Protein AF-A0A7I9VDW6-F1 (afdb_monomer)

pLDDT: mean 83.7, std 16.14, range [44.75, 98.62]

Sequence (219 aa):
MSDTNTANGTRTVIFDAGSGDGAGYRTTVQGAGESGHITNIVVCGCAAQRAPTVALPDSPPRTSSCPSIVTGTTDVQHPQLGTVRVFLLASGTSGSKGCVVSVTGTGTVLPPIEIGVYDKSLTFYSPASDRTGNTFVKYNPGRYDGVLVLVPTPTGFADPEFSTSDYIGRLAYYYAEAKGPGADGRYVIEQSNNDCMPSCAGGTITKRTLKWNGHDYVE

Structure (mmCIF, N/CA/C/O backbone):
data_AF-A0A7I9VDW6-F1
#
_entry.id   AF-A0A7I9VDW6-F1
#
loop_
_atom_site.group_PDB
_atom_site.id
_atom_site.type_symbol
_atom_site.label_atom_id
_atom_site.label_alt_id
_atom_site.label_comp_id
_atom_site.label_asym_id
_atom_site.label_entity_id
_atom_site.label_seq_id
_atom_site.pdbx_PDB_ins_code
_atom_site.Cartn_x
_atom_site.Cartn_y
_atom_site.Cartn_z
_atom_site.occupancy
_atom_site.B_iso_or_equiv
_atom_site.auth_seq_id
_atom_site.auth_comp_id
_atom_site.auth_asym_id
_atom_site.auth_atom_id
_atom_site.pdbx_PDB_model_num
ATOM 1 N N . MET A 1 1 ? -2.781 18.912 29.159 1.00 54.75 1 MET A N 1
ATOM 2 C CA . MET A 1 1 ? -2.703 18.900 30.634 1.00 54.75 1 MET A CA 1
ATOM 3 C C . MET A 1 1 ? -2.190 20.256 31.070 1.00 54.75 1 MET A C 1
ATOM 5 O O . MET A 1 1 ? -1.183 20.691 30.522 1.00 54.75 1 MET A O 1
ATOM 9 N N . SER A 1 2 ? -2.891 20.940 31.967 1.00 55.88 2 SER A N 1
ATOM 10 C CA . SER A 1 2 ? -2.480 22.249 32.488 1.00 55.88 2 SER A CA 1
ATOM 11 C C . SER A 1 2 ? -2.419 22.208 34.012 1.00 55.88 2 SER A C 1
ATOM 13 O O . SER A 1 2 ? -3.328 21.669 34.645 1.00 55.88 2 SER A O 1
ATOM 15 N N . ASP A 1 3 ? -1.349 22.769 34.577 1.00 51.06 3 ASP A N 1
ATOM 16 C CA . ASP A 1 3 ? -1.143 22.942 36.018 1.00 51.06 3 ASP A CA 1
ATOM 17 C C . ASP A 1 3 ? -1.260 24.434 36.339 1.00 51.06 3 ASP A C 1
ATOM 19 O O . ASP A 1 3 ? -0.576 25.264 35.737 1.00 51.06 3 ASP A O 1
ATOM 23 N N . THR A 1 4 ? -2.160 24.778 37.255 1.00 55.38 4 THR A N 1
ATOM 24 C CA . THR A 1 4 ? -2.333 26.157 37.719 1.00 55.38 4 THR A CA 1
ATOM 25 C C . THR A 1 4 ? -2.335 26.196 39.234 1.00 55.38 4 THR A C 1
ATOM 27 O O . THR A 1 4 ? -3.065 25.460 39.904 1.00 55.38 4 THR A O 1
ATOM 30 N N . ASN A 1 5 ? -1.505 27.090 39.766 1.00 50.62 5 ASN A N 1
ATOM 31 C CA . ASN A 1 5 ? -1.355 27.308 41.192 1.00 50.62 5 ASN A CA 1
ATOM 32 C C . ASN A 1 5 ? -2.257 28.476 41.604 1.00 50.62 5 ASN A C 1
ATOM 34 O O . ASN A 1 5 ? -2.136 29.572 41.057 1.00 50.62 5 ASN A O 1
ATOM 38 N N . THR A 1 6 ? -3.184 28.248 42.530 1.00 54.97 6 THR A N 1
ATOM 39 C CA . THR A 1 6 ? -4.051 29.321 43.039 1.00 54.97 6 THR A CA 1
ATOM 40 C C . THR A 1 6 ? -3.424 29.985 44.264 1.00 54.97 6 THR A C 1
ATOM 42 O O . THR A 1 6 ? -2.656 29.362 44.998 1.00 54.97 6 THR A O 1
ATOM 45 N N . ALA A 1 7 ? -3.765 31.254 44.514 1.00 47.50 7 ALA A N 1
ATOM 46 C CA . ALA A 1 7 ? -3.209 32.054 45.613 1.00 47.50 7 ALA A CA 1
ATOM 47 C C . ALA A 1 7 ? -3.459 31.471 47.023 1.00 47.50 7 ALA A C 1
ATOM 49 O O . ALA A 1 7 ? -2.782 31.859 47.969 1.00 47.50 7 ALA A O 1
ATOM 50 N N . ASN A 1 8 ? -4.376 30.505 47.155 1.00 52.41 8 ASN A N 1
ATOM 51 C CA . ASN A 1 8 ? -4.722 29.847 48.418 1.00 52.41 8 ASN A CA 1
ATOM 52 C C . ASN A 1 8 ? -4.010 28.490 48.606 1.00 52.41 8 ASN A C 1
ATOM 54 O O . ASN A 1 8 ? -4.464 27.661 49.388 1.00 52.41 8 ASN A O 1
ATOM 58 N N . GLY A 1 9 ? -2.945 28.210 47.844 1.00 55.50 9 GLY A N 1
ATOM 59 C CA . GLY A 1 9 ? -2.157 26.975 47.970 1.00 55.50 9 GLY A CA 1
ATOM 60 C C . GLY A 1 9 ? -2.793 25.731 47.336 1.00 55.50 9 GLY A C 1
ATOM 61 O O . GLY A 1 9 ? -2.210 24.651 47.381 1.00 55.50 9 GLY A O 1
ATOM 62 N N . THR A 1 10 ? -3.966 25.856 46.704 1.00 54.34 10 THR A N 1
ATOM 63 C CA . THR A 1 10 ? -4.585 24.757 45.948 1.00 54.34 10 THR A CA 1
ATOM 64 C C . THR A 1 10 ? -3.967 24.663 44.551 1.00 54.34 10 THR A C 1
ATOM 66 O O . THR A 1 10 ? -4.030 25.623 43.774 1.00 54.34 10 THR A O 1
ATOM 69 N N . ARG A 1 11 ? -3.410 23.495 44.205 1.00 57.91 11 ARG A N 1
ATOM 70 C CA . ARG A 1 11 ? -2.987 23.168 42.834 1.00 57.91 11 ARG A CA 1
ATOM 71 C C . ARG A 1 11 ? -4.111 22.466 4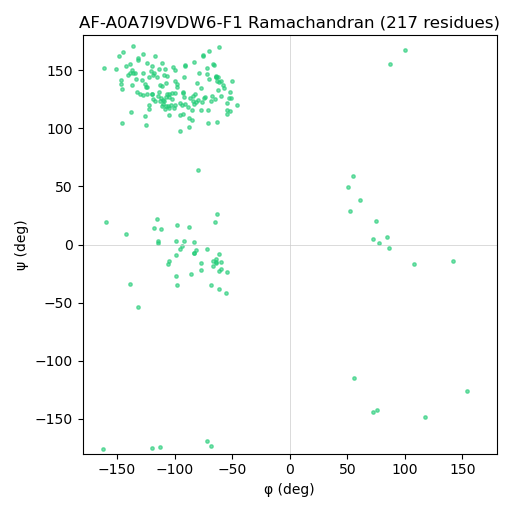2.087 1.00 57.91 11 ARG A C 1
ATOM 73 O O . ARG A 1 11 ? -4.634 21.463 42.565 1.00 57.91 11 ARG A O 1
ATOM 80 N N . THR A 1 12 ? -4.457 22.980 40.911 1.00 59.56 12 THR A N 1
ATOM 81 C CA . THR A 1 12 ? -5.469 22.373 40.040 1.00 59.56 12 THR A CA 1
ATOM 82 C C . THR A 1 12 ? -4.791 21.793 38.810 1.00 59.56 12 THR A C 1
ATOM 84 O O . THR A 1 12 ? -4.160 22.521 38.043 1.00 59.56 12 THR A O 1
ATOM 87 N N . VAL A 1 13 ? -4.953 20.484 38.618 1.00 60.75 13 VAL A N 1
ATOM 88 C CA . VAL A 1 13 ? -4.496 19.766 37.427 1.00 60.75 13 VAL A CA 1
ATOM 89 C C . VAL A 1 13 ? -5.712 19.452 36.568 1.00 60.75 13 VAL A C 1
ATOM 91 O O . VAL A 1 13 ? -6.595 18.712 36.996 1.00 60.75 13 VAL A O 1
ATOM 94 N N . ILE A 1 14 ? -5.745 19.999 35.354 1.00 61.28 14 ILE A N 1
ATOM 95 C CA . ILE A 1 14 ? -6.804 19.727 34.376 1.00 61.28 14 ILE A CA 1
ATOM 96 C C . ILE A 1 14 ? -6.230 18.841 33.272 1.00 61.28 14 ILE A C 1
ATOM 98 O O . ILE A 1 14 ? -5.203 19.155 32.654 1.00 61.28 14 ILE A O 1
ATOM 102 N N . PHE A 1 15 ? -6.905 17.729 33.009 1.00 64.06 15 PHE A N 1
ATOM 103 C CA . PHE A 1 15 ? -6.638 16.852 31.879 1.00 64.06 15 PHE A CA 1
ATOM 104 C C . PHE A 1 15 ? -7.957 16.485 31.200 1.00 64.06 15 PHE A C 1
ATOM 106 O O . PHE A 1 15 ? -8.997 16.407 31.849 1.00 64.06 15 PHE A O 1
ATOM 113 N N . ASP A 1 16 ? -7.900 16.298 29.887 1.00 62.91 16 ASP A N 1
ATOM 114 C CA . ASP A 1 16 ? -9.027 15.823 29.093 1.00 62.91 16 ASP A CA 1
ATOM 115 C C . ASP A 1 16 ? -9.073 14.292 29.188 1.00 62.91 16 ASP A C 1
ATOM 117 O O . ASP A 1 16 ? -8.088 13.621 28.870 1.00 62.91 16 ASP A O 1
ATOM 121 N N . ALA A 1 17 ? -10.184 13.751 29.687 1.00 56.97 17 ALA A N 1
ATOM 12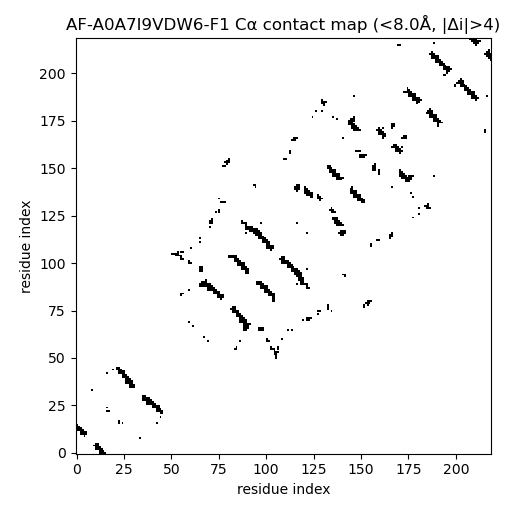2 C CA . ALA A 1 17 ? -10.406 12.311 29.821 1.00 56.97 17 ALA A CA 1
ATOM 123 C C . ALA A 1 17 ? -11.114 11.695 28.594 1.00 56.97 17 ALA A C 1
ATOM 125 O O . ALA A 1 17 ? -11.393 10.495 28.594 1.00 56.97 17 ALA A O 1
ATOM 126 N N . GLY A 1 18 ? -11.376 12.491 27.549 1.00 56.38 18 GLY A N 1
ATOM 127 C CA . GLY A 1 18 ? -12.140 12.108 26.365 1.00 56.38 18 GLY A CA 1
ATOM 128 C C . GLY A 1 18 ? -13.651 12.307 26.538 1.00 56.38 18 GLY A C 1
ATOM 129 O O . GLY A 1 18 ? -14.181 12.289 27.645 1.00 56.38 18 GLY A O 1
ATOM 130 N N . SER A 1 19 ? -14.363 12.486 25.422 1.00 54.44 19 SER A N 1
ATOM 131 C CA . SER A 1 19 ? -15.800 12.808 25.362 1.00 54.4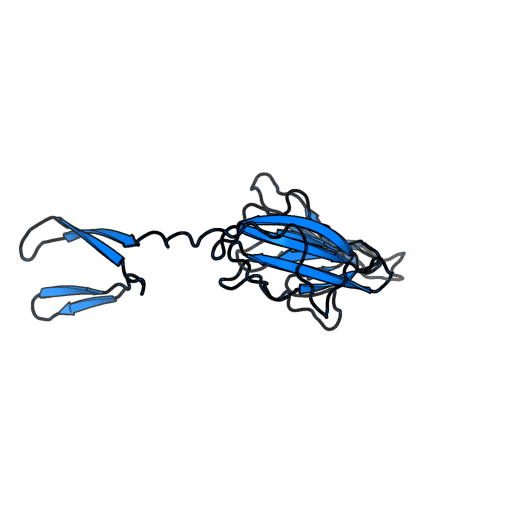4 19 SER A CA 1
ATOM 132 C C . SER A 1 19 ? -16.743 11.593 25.366 1.00 54.44 19 SER A C 1
ATOM 134 O O . SER A 1 19 ? -17.909 11.721 25.003 1.00 54.44 19 SER A O 1
ATOM 136 N N . GLY A 1 20 ? -16.256 10.403 25.727 1.00 54.25 20 GLY A N 1
ATOM 137 C CA . GLY A 1 20 ? -17.088 9.198 25.791 1.00 54.25 20 GLY A CA 1
ATOM 138 C C . GLY A 1 20 ? -17.905 9.137 27.084 1.00 54.25 20 GLY A C 1
ATOM 139 O O . GLY A 1 20 ? -17.362 9.402 28.155 1.00 54.25 20 GLY A O 1
ATOM 140 N N . ASP A 1 21 ? -19.170 8.715 26.993 1.00 47.19 21 ASP A N 1
ATOM 141 C CA . ASP A 1 21 ? -20.179 8.636 28.075 1.00 47.19 21 ASP A CA 1
ATOM 142 C C . ASP A 1 21 ? -19.853 7.656 29.239 1.00 47.19 21 ASP A C 1
ATOM 144 O O . ASP A 1 21 ? -20.742 7.137 29.911 1.00 47.19 21 ASP A O 1
ATOM 148 N N . GLY A 1 22 ? -18.576 7.373 29.508 1.00 51.22 22 GLY A N 1
ATOM 149 C CA . GLY A 1 22 ? -18.132 6.417 30.526 1.00 51.22 22 GLY A CA 1
ATOM 150 C C . GLY A 1 22 ? -16.691 6.600 31.007 1.00 51.22 22 GLY A C 1
ATOM 151 O O . GLY A 1 22 ? -16.110 5.654 31.536 1.00 51.22 22 GLY A O 1
ATOM 152 N N . ALA A 1 23 ? -16.080 7.772 30.811 1.00 53.81 23 ALA A N 1
ATOM 153 C CA . ALA A 1 23 ? -14.746 8.039 31.343 1.00 53.81 23 ALA A CA 1
ATOM 154 C C . ALA A 1 23 ? -14.797 8.185 32.877 1.00 53.81 23 ALA A C 1
ATOM 156 O O . ALA A 1 23 ? -15.242 9.199 33.413 1.00 53.81 23 ALA A O 1
ATOM 157 N N . GLY A 1 24 ? -14.336 7.158 33.593 1.00 56.78 24 GLY A N 1
ATOM 158 C CA . GLY A 1 24 ? -14.073 7.221 35.028 1.00 56.78 24 GLY A CA 1
ATOM 159 C C . GLY A 1 24 ? -12.583 7.432 35.275 1.00 56.78 24 GLY A C 1
ATOM 160 O O . GLY A 1 24 ? -11.747 6.830 34.604 1.00 56.78 24 GLY A O 1
ATOM 161 N N . TYR A 1 25 ? -12.215 8.253 36.255 1.00 64.94 25 TYR A N 1
ATOM 162 C CA . TYR A 1 25 ? -10.826 8.361 36.698 1.00 64.94 25 TYR A CA 1
ATOM 163 C C . TYR A 1 25 ? -10.701 7.935 38.159 1.00 64.94 25 TYR A C 1
ATOM 165 O O . TYR A 1 25 ? -11.607 8.134 38.968 1.00 64.94 25 TYR A O 1
ATOM 173 N N . ARG A 1 26 ? -9.555 7.352 38.509 1.00 60.03 26 ARG A N 1
ATOM 174 C CA . ARG A 1 26 ? -9.173 7.087 39.897 1.00 60.03 26 ARG A CA 1
ATOM 175 C C . ARG A 1 26 ? -7.827 7.734 40.167 1.00 60.03 26 ARG A C 1
ATOM 177 O O . ARG A 1 26 ? -6.876 7.521 39.418 1.00 60.03 26 ARG A O 1
ATOM 184 N N . THR A 1 27 ? -7.743 8.500 41.246 1.00 64.94 27 THR A N 1
ATOM 185 C CA . THR A 1 27 ? -6.489 9.088 41.718 1.00 64.94 27 THR A CA 1
ATOM 186 C C . THR A 1 27 ? -6.030 8.415 43.005 1.00 64.94 27 THR A C 1
ATOM 188 O O . THR A 1 27 ? -6.842 8.015 43.842 1.00 64.94 27 THR A O 1
ATOM 191 N N . THR A 1 28 ? -4.714 8.295 43.163 1.00 69.56 28 THR A N 1
ATOM 192 C CA . THR A 1 28 ? -4.083 7.912 44.430 1.00 69.56 28 THR A CA 1
ATOM 193 C C . THR A 1 28 ? -3.308 9.108 44.962 1.00 69.56 28 THR A C 1
ATOM 195 O O . THR A 1 28 ? -2.437 9.642 44.271 1.00 69.56 28 THR A O 1
ATOM 198 N N . VAL A 1 29 ? -3.628 9.519 46.190 1.00 67.94 29 VAL A N 1
ATOM 199 C CA . VAL A 1 29 ? -2.961 10.619 46.896 1.00 67.94 29 VAL A CA 1
ATOM 200 C C . VAL A 1 29 ? -2.222 10.049 48.100 1.00 67.94 29 VAL A C 1
ATOM 202 O O . VAL A 1 29 ? -2.787 9.268 48.864 1.00 67.94 29 VAL A O 1
ATOM 205 N N . GLN A 1 30 ? -0.959 10.430 48.261 1.00 59.59 30 GLN A N 1
ATOM 206 C CA . GLN A 1 30 ? -0.140 10.088 49.417 1.00 59.59 30 GLN A CA 1
ATOM 207 C C . GLN A 1 30 ? 0.106 11.350 50.253 1.00 59.59 30 GLN A C 1
ATOM 209 O O . GLN A 1 30 ? 0.620 12.336 49.733 1.00 59.59 30 GLN A O 1
ATOM 214 N N . GLY A 1 31 ? -0.250 11.312 51.540 1.00 58.94 31 GLY A N 1
ATOM 215 C CA . GLY A 1 31 ? -0.224 12.474 52.442 1.00 58.94 31 GLY A CA 1
ATOM 216 C C . GLY A 1 31 ? -1.608 13.106 52.649 1.00 58.94 31 GLY A C 1
ATOM 217 O O . GLY A 1 31 ? -2.559 12.777 51.942 1.00 58.94 31 GLY A O 1
ATOM 218 N N . ALA A 1 32 ? -1.733 13.989 53.643 1.00 56.19 32 ALA A N 1
ATOM 219 C CA . ALA A 1 32 ? -2.966 14.710 53.972 1.00 56.19 32 ALA A CA 1
ATOM 220 C C . ALA A 1 32 ? -2.657 16.186 54.277 1.00 56.19 32 ALA A C 1
ATOM 222 O O . ALA A 1 32 ? -1.576 16.501 54.770 1.00 56.19 32 ALA A O 1
ATOM 223 N N . GLY A 1 33 ? -3.605 17.086 54.002 1.00 61.84 33 GLY A N 1
ATOM 224 C CA . GLY A 1 33 ? -3.410 18.531 54.172 1.00 61.84 33 GLY A CA 1
ATOM 225 C C . GLY A 1 33 ? -2.546 19.149 53.065 1.00 61.84 33 GLY A C 1
ATOM 226 O O . GLY A 1 33 ? -2.650 18.758 51.905 1.00 61.84 33 GLY A O 1
ATOM 227 N N . GLU A 1 34 ? -1.691 20.111 53.416 1.00 54.91 34 GLU A N 1
ATOM 228 C CA . GLU A 1 34 ? -0.904 20.927 52.468 1.00 54.91 34 GLU A CA 1
ATOM 229 C C . GLU A 1 34 ? 0.257 20.179 51.771 1.00 54.91 34 GLU A C 1
ATOM 231 O O . GLU A 1 34 ? 0.919 20.744 50.904 1.00 54.91 34 GLU A O 1
ATOM 236 N N . SER A 1 35 ? 0.513 18.910 52.116 1.00 60.28 35 SER A N 1
ATOM 237 C CA . SER A 1 35 ? 1.651 18.113 51.620 1.00 60.28 35 SER A CA 1
ATOM 238 C C . SER A 1 35 ? 1.261 16.861 50.820 1.00 60.28 35 SER A C 1
ATOM 240 O O . SER A 1 35 ? 2.091 15.980 50.594 1.00 60.28 35 SER A O 1
ATOM 242 N N . GLY A 1 36 ? 0.001 16.746 50.391 1.00 63.78 36 GLY A N 1
ATOM 243 C CA . GLY A 1 36 ? -0.454 15.610 49.587 1.00 63.78 36 GLY A CA 1
ATOM 244 C C . GLY A 1 36 ? 0.178 15.579 48.188 1.00 63.78 36 GLY A C 1
ATOM 245 O O . GLY A 1 36 ? 0.082 16.547 47.436 1.00 63.78 36 GLY A O 1
ATOM 246 N N . HIS A 1 37 ? 0.769 14.446 47.802 1.00 64.50 37 HIS A N 1
ATOM 247 C CA . HIS A 1 37 ? 1.265 14.194 46.446 1.00 64.50 37 HIS A CA 1
ATOM 248 C C . HIS A 1 37 ? 0.324 13.248 45.694 1.00 64.50 37 HIS A C 1
ATOM 250 O O . HIS A 1 37 ? 0.000 12.163 46.181 1.00 64.50 37 HIS A O 1
ATOM 256 N N . ILE A 1 38 ? -0.086 13.625 44.481 1.00 67.62 38 ILE A N 1
ATOM 257 C CA . ILE A 1 38 ? -0.757 12.703 43.556 1.00 67.62 38 ILE A CA 1
ATOM 258 C C . ILE A 1 38 ? 0.320 11.801 42.958 1.00 67.62 38 ILE A C 1
ATOM 260 O O . ILE A 1 38 ? 1.207 12.283 42.258 1.00 67.62 38 ILE A O 1
ATOM 264 N N . THR A 1 39 ? 0.258 10.502 43.237 1.00 72.19 39 THR A N 1
ATOM 265 C CA . THR A 1 39 ? 1.267 9.542 42.761 1.00 72.19 39 THR A CA 1
ATOM 266 C C . THR A 1 39 ? 0.812 8.785 41.525 1.00 72.19 39 THR A C 1
ATOM 268 O O . THR A 1 39 ? 1.648 8.376 40.728 1.00 72.19 39 THR A O 1
ATOM 271 N N . ASN A 1 40 ? -0.501 8.617 41.344 1.00 65.38 40 ASN A N 1
ATOM 272 C CA . ASN A 1 40 ? -1.076 7.921 40.198 1.00 65.38 40 ASN A CA 1
ATOM 273 C C . ASN A 1 40 ? -2.416 8.531 39.786 1.00 65.38 40 ASN A C 1
ATOM 275 O O . ASN A 1 40 ? -3.272 8.811 40.630 1.00 65.38 40 ASN A O 1
ATOM 279 N N . ILE A 1 41 ? -2.609 8.656 38.473 1.00 63.34 41 ILE A N 1
ATOM 280 C CA . ILE A 1 41 ? -3.896 8.938 37.836 1.00 63.34 41 ILE A CA 1
ATOM 281 C C . ILE A 1 41 ? -4.159 7.785 36.870 1.00 63.34 41 ILE A C 1
ATOM 283 O O . ILE A 1 41 ? -3.401 7.584 35.924 1.00 63.34 41 ILE A O 1
ATOM 287 N N . VAL A 1 42 ? -5.218 7.018 37.119 1.00 63.19 42 VAL A N 1
ATOM 288 C CA . VAL A 1 42 ? -5.674 5.953 36.222 1.00 63.19 42 VAL A CA 1
ATOM 289 C C . VAL A 1 42 ? -6.925 6.444 35.514 1.00 63.19 42 VAL A C 1
ATOM 291 O O . VAL A 1 42 ? -7.925 6.749 36.166 1.00 63.19 42 VAL A O 1
ATOM 294 N N . VAL A 1 43 ? -6.865 6.516 34.186 1.00 64.56 43 VAL A N 1
ATOM 295 C CA . VAL A 1 43 ? -8.024 6.818 33.343 1.00 64.56 43 VAL A CA 1
ATOM 296 C C . VAL A 1 43 ? -8.614 5.493 32.876 1.00 64.56 43 VAL A C 1
ATOM 298 O O . VAL A 1 43 ? -7.990 4.761 32.108 1.00 64.56 43 VAL A O 1
ATOM 301 N N . CYS A 1 44 ? -9.805 5.171 33.368 1.00 60.41 44 CYS A N 1
ATOM 302 C CA . CYS A 1 44 ? -10.582 4.026 32.923 1.00 60.41 44 CYS A CA 1
ATOM 303 C C . CYS A 1 44 ? -11.575 4.517 31.870 1.00 60.41 44 CYS A C 1
ATOM 305 O O . CYS A 1 44 ? -12.642 5.032 32.199 1.00 60.41 44 CYS A O 1
ATOM 307 N N . GLY A 1 45 ? -11.229 4.358 30.596 1.00 59.09 45 GLY A N 1
ATOM 308 C CA . GLY A 1 45 ? -12.233 4.399 29.541 1.00 59.09 45 GLY A CA 1
ATOM 309 C C . GLY A 1 45 ? -12.985 3.073 29.522 1.00 59.09 45 GLY A C 1
ATOM 310 O O . GLY A 1 45 ? -12.358 2.011 29.562 1.00 59.09 45 GLY A O 1
ATOM 311 N N . CYS A 1 46 ? -14.316 3.099 29.431 1.00 52.88 46 CYS A N 1
ATOM 312 C CA . CYS A 1 46 ? -15.023 1.937 28.904 1.00 52.88 46 CYS A CA 1
ATOM 313 C C . CYS A 1 46 ? -14.415 1.626 27.532 1.00 52.88 46 CYS A C 1
ATOM 315 O O . CYS A 1 46 ? -14.388 2.492 26.656 1.00 52.88 46 CYS A O 1
ATOM 317 N N . ALA A 1 47 ? -13.890 0.411 27.350 1.00 51.38 47 ALA A N 1
ATOM 318 C CA . ALA A 1 47 ? -13.541 -0.062 26.019 1.00 51.38 47 ALA A CA 1
ATOM 319 C C . ALA A 1 47 ? -14.773 0.150 25.135 1.00 51.38 47 ALA A C 1
ATOM 321 O O . ALA A 1 47 ? -15.866 -0.266 25.529 1.00 51.38 47 ALA A O 1
ATOM 322 N N . ALA A 1 48 ? -14.608 0.840 24.001 1.00 53.22 48 ALA A N 1
ATOM 323 C CA . ALA A 1 48 ? -15.699 1.073 23.066 1.00 53.22 48 ALA A CA 1
ATOM 324 C C . ALA A 1 48 ? -16.441 -0.251 22.859 1.00 53.22 48 ALA A C 1
ATOM 326 O O . ALA A 1 48 ? -15.833 -1.266 22.502 1.00 53.22 48 ALA A O 1
ATOM 327 N N . GLN A 1 49 ? -17.731 -0.256 23.191 1.00 44.75 49 GLN A N 1
ATOM 328 C CA . GLN A 1 49 ? -18.576 -1.434 23.087 1.00 44.75 49 GLN A CA 1
ATOM 329 C C . GLN A 1 49 ? -18.456 -1.922 21.642 1.00 44.75 49 GLN A C 1
ATOM 331 O O . GLN A 1 49 ? -18.767 -1.166 20.722 1.00 44.75 49 GLN A O 1
ATOM 336 N N . ARG A 1 50 ? -17.900 -3.129 21.431 1.00 47.47 50 ARG A N 1
ATOM 337 C CA . ARG A 1 50 ? -17.691 -3.668 20.079 1.00 47.47 50 ARG A CA 1
ATOM 338 C C . ARG A 1 50 ? -19.037 -3.625 19.369 1.00 47.47 50 ARG A C 1
ATOM 340 O O . ARG A 1 50 ? -19.953 -4.348 19.763 1.00 47.47 50 ARG A O 1
ATOM 347 N N . ALA A 1 51 ? -19.150 -2.767 18.355 1.00 51.56 51 ALA A N 1
ATOM 348 C CA . ALA A 1 51 ? -20.280 -2.800 17.446 1.00 51.56 51 ALA A CA 1
ATOM 349 C C . ALA A 1 51 ? -20.443 -4.251 16.963 1.00 51.56 51 ALA A C 1
ATOM 351 O O . ALA A 1 51 ? -19.422 -4.924 16.767 1.00 51.56 51 ALA A O 1
ATOM 352 N N . PRO A 1 52 ? -21.680 -4.764 16.827 1.00 50.53 52 PRO A N 1
ATOM 353 C CA . PRO A 1 52 ? -21.892 -6.103 16.301 1.00 50.53 52 PRO A CA 1
ATOM 354 C C . PRO A 1 52 ? -21.128 -6.216 14.983 1.00 50.53 52 PRO A C 1
ATOM 356 O O . PRO A 1 52 ? -21.394 -5.476 14.039 1.00 50.53 52 PRO A O 1
ATOM 359 N N . THR A 1 53 ? -20.122 -7.089 14.957 1.00 54.00 53 THR A N 1
ATOM 360 C CA . THR A 1 53 ? -19.357 -7.387 13.750 1.00 54.00 53 THR A CA 1
ATOM 361 C C . THR A 1 53 ? -20.320 -8.005 12.760 1.00 54.00 53 THR A C 1
ATOM 363 O O . THR A 1 53 ? -20.735 -9.155 12.921 1.00 54.00 53 THR A O 1
ATOM 366 N N . VAL A 1 54 ? -20.700 -7.224 11.756 1.00 65.25 54 VAL A N 1
ATOM 367 C CA . VAL A 1 54 ? -21.303 -7.757 10.545 1.00 65.25 54 VAL A CA 1
ATOM 368 C C . VAL A 1 54 ? -20.239 -8.658 9.925 1.00 65.25 54 VAL A C 1
ATOM 370 O O . VAL A 1 54 ? -19.063 -8.288 9.875 1.00 65.25 54 VAL A O 1
ATOM 373 N N . ALA A 1 55 ? -20.623 -9.867 9.513 1.00 81.38 55 ALA A N 1
ATOM 374 C CA . ALA A 1 55 ? -19.711 -10.729 8.773 1.00 81.38 55 ALA A CA 1
ATOM 375 C C . ALA A 1 55 ? -19.165 -9.939 7.574 1.00 81.38 55 ALA A C 1
ATOM 377 O O . ALA A 1 55 ? -19.942 -9.357 6.812 1.00 81.38 55 ALA A O 1
ATOM 378 N N . LEU A 1 56 ? -17.837 -9.867 7.446 1.00 88.88 56 LEU A N 1
ATOM 379 C CA . LEU A 1 56 ? -17.208 -9.166 6.330 1.00 88.88 56 LEU A CA 1
ATOM 380 C C . LEU A 1 56 ? -17.704 -9.788 5.018 1.00 88.88 56 LEU A C 1
ATOM 382 O O . LEU A 1 56 ? -17.808 -11.013 4.937 1.00 88.88 56 LEU A O 1
ATOM 386 N N . PRO A 1 57 ? -18.031 -8.976 4.000 1.00 90.19 57 PRO A N 1
ATOM 387 C CA . PRO A 1 57 ? -18.625 -9.495 2.777 1.00 90.19 57 PRO A CA 1
ATOM 388 C C . PRO A 1 57 ? -17.644 -10.423 2.056 1.00 90.19 57 PRO A C 1
ATOM 390 O O . PRO A 1 57 ? -16.443 -10.170 2.037 1.00 90.19 57 PRO A O 1
ATOM 393 N N . ASP A 1 58 ? -18.134 -11.481 1.417 1.00 91.00 58 ASP A N 1
ATOM 394 C CA . ASP A 1 58 ? -17.283 -12.391 0.629 1.00 91.00 58 ASP A CA 1
ATOM 395 C C . ASP A 1 58 ? -17.017 -11.877 -0.792 1.00 91.00 58 ASP A C 1
ATOM 397 O O . ASP A 1 58 ? -16.236 -12.447 -1.548 1.00 91.00 58 ASP A O 1
ATOM 401 N N . SER A 1 59 ? -17.679 -10.791 -1.186 1.00 90.75 59 SER A N 1
ATOM 402 C CA . SER A 1 59 ? -17.536 -10.168 -2.498 1.00 90.75 59 SER A CA 1
ATOM 403 C C . SER A 1 59 ? -17.439 -8.652 -2.359 1.00 90.75 59 SER A C 1
ATOM 405 O O . SER A 1 59 ? -18.063 -8.084 -1.458 1.00 90.75 59 SER A O 1
ATOM 407 N N . PRO A 1 60 ? -16.683 -7.978 -3.240 1.00 91.06 60 PRO A N 1
ATOM 408 C CA . PRO A 1 60 ? -16.552 -6.534 -3.180 1.00 91.06 60 PRO A CA 1
ATOM 409 C C . PRO A 1 60 ? -17.905 -5.854 -3.446 1.00 91.06 60 PRO A C 1
ATOM 411 O O . PRO A 1 60 ? -18.687 -6.326 -4.282 1.00 91.06 60 PRO A O 1
ATOM 414 N N . PRO A 1 61 ? -18.189 -4.722 -2.782 1.00 88.38 61 PRO A N 1
ATOM 415 C CA . PRO A 1 61 ? -19.330 -3.891 -3.132 1.00 88.38 61 PRO A CA 1
ATOM 416 C C . PRO A 1 61 ? -19.167 -3.371 -4.564 1.00 88.38 61 PRO A C 1
ATOM 418 O O . PRO A 1 61 ? -18.061 -3.065 -5.012 1.00 88.38 61 PRO A O 1
ATOM 421 N N . ARG A 1 62 ? -20.278 -3.252 -5.297 1.00 83.25 62 ARG A N 1
ATOM 422 C CA . ARG A 1 62 ? -20.251 -2.677 -6.646 1.00 83.25 62 ARG A CA 1
ATOM 423 C C . ARG A 1 62 ? -20.002 -1.175 -6.548 1.00 83.25 62 ARG A C 1
ATOM 425 O O . ARG A 1 62 ? -20.857 -0.447 -6.051 1.00 83.25 62 ARG A O 1
ATOM 432 N N . THR A 1 63 ? -18.871 -0.715 -7.065 1.00 77.12 63 THR A N 1
ATOM 433 C CA . THR A 1 63 ? -18.582 0.710 -7.253 1.00 77.12 63 THR A CA 1
ATOM 434 C C . THR A 1 63 ? -18.559 1.004 -8.752 1.00 77.12 63 THR A C 1
ATOM 436 O O . THR A 1 63 ? -18.036 0.222 -9.542 1.00 77.12 63 THR A O 1
ATOM 439 N N . SER A 1 64 ? -19.171 2.110 -9.181 1.00 73.38 64 SER A N 1
ATOM 440 C CA . SER A 1 64 ? -19.291 2.440 -10.610 1.00 73.38 64 SER A CA 1
ATOM 441 C C . SER A 1 64 ? -17.950 2.754 -11.279 1.00 73.38 64 SER A C 1
ATOM 443 O O . SER A 1 64 ? -17.864 2.728 -12.502 1.00 73.38 64 SER A O 1
ATOM 445 N N . SER A 1 65 ? -16.920 3.076 -10.492 1.00 83.19 65 SER A N 1
ATOM 446 C CA . SER A 1 65 ? -15.610 3.502 -10.983 1.00 83.19 65 SER A CA 1
ATOM 447 C C . SER A 1 65 ? -14.558 2.390 -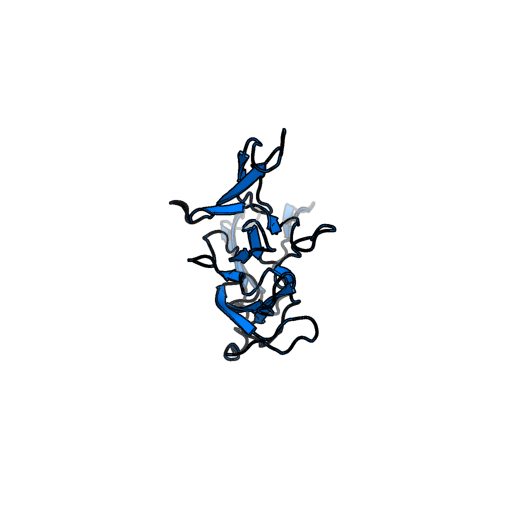11.015 1.00 83.19 65 SER A C 1
ATOM 449 O O . SER A 1 65 ? -13.489 2.610 -11.595 1.00 83.19 65 SER A O 1
ATOM 451 N N . CYS A 1 66 ? -14.849 1.216 -10.438 1.00 90.62 66 CYS A N 1
ATOM 452 C CA . CYS A 1 66 ? -13.903 0.110 -10.346 1.00 90.62 66 CYS A CA 1
ATOM 453 C C . CYS A 1 66 ? -14.249 -1.068 -11.260 1.00 90.62 66 CYS A C 1
ATOM 455 O O . CYS A 1 66 ? -15.422 -1.335 -11.529 1.00 90.62 66 CYS A O 1
ATOM 457 N N . PRO A 1 67 ? -13.228 -1.819 -11.706 1.00 90.69 67 PRO A N 1
ATOM 458 C CA . PRO A 1 67 ? -13.430 -3.087 -12.394 1.00 90.69 67 PRO A CA 1
ATOM 459 C C . PRO A 1 67 ? -14.148 -4.131 -11.534 1.00 90.69 67 PRO A C 1
ATOM 461 O O . PRO A 1 67 ? -14.282 -3.976 -10.326 1.00 90.69 67 PRO A O 1
ATOM 464 N N . SER A 1 68 ? -14.551 -5.242 -12.153 1.00 86.88 68 SER A N 1
ATOM 465 C CA . SER A 1 68 ? -15.278 -6.327 -11.481 1.00 86.88 68 SER A CA 1
ATOM 466 C C . SER A 1 68 ? -14.450 -7.584 -11.190 1.00 86.88 68 SER A C 1
ATOM 468 O O . SER A 1 68 ? -14.909 -8.430 -10.424 1.00 86.88 68 SER A O 1
ATOM 470 N N . ILE A 1 69 ? -13.258 -7.748 -11.780 1.00 91.69 69 ILE A N 1
ATOM 471 C CA . ILE A 1 69 ? -12.453 -8.963 -11.581 1.00 91.69 69 ILE A CA 1
ATOM 472 C C . ILE A 1 69 ? -11.636 -8.815 -10.304 1.00 91.69 69 ILE A C 1
ATOM 474 O O . ILE A 1 69 ? -10.739 -7.980 -10.238 1.00 91.69 69 ILE A O 1
ATOM 478 N N . VAL A 1 70 ? -11.908 -9.665 -9.317 1.00 95.06 70 VAL A N 1
ATOM 479 C CA . VAL A 1 70 ? -11.130 -9.734 -8.076 1.00 95.06 70 VAL A CA 1
ATOM 480 C C . VAL A 1 70 ? -9.813 -10.463 -8.334 1.00 95.06 70 VAL A C 1
ATOM 482 O O . VAL A 1 70 ? -9.809 -11.610 -8.781 1.00 95.06 70 VAL A O 1
ATOM 485 N N . THR A 1 71 ? -8.695 -9.806 -8.044 1.00 95.81 71 THR A N 1
ATOM 486 C CA . THR A 1 71 ? -7.340 -10.372 -8.143 1.00 95.81 71 THR A CA 1
ATOM 487 C C . THR A 1 71 ? -6.736 -10.691 -6.779 1.00 95.81 71 THR A C 1
ATOM 489 O O . THR A 1 71 ? -5.782 -11.459 -6.692 1.00 95.81 71 THR A O 1
ATOM 492 N N . GLY A 1 72 ? -7.303 -10.142 -5.704 1.00 96.56 72 GLY A N 1
ATOM 493 C CA . GLY A 1 72 ? -6.859 -10.403 -4.342 1.00 96.56 72 GLY A CA 1
ATOM 494 C C . GLY A 1 72 ? -7.918 -10.045 -3.312 1.00 96.56 72 GLY A C 1
ATOM 495 O O . GLY A 1 72 ? -8.755 -9.167 -3.522 1.00 96.56 72 GLY A O 1
ATOM 496 N N . THR A 1 73 ? -7.886 -10.732 -2.178 1.00 97.69 73 THR A N 1
ATOM 497 C CA . THR A 1 73 ? -8.710 -10.417 -1.008 1.00 97.69 73 THR A CA 1
ATOM 498 C C . THR A 1 73 ? -7.917 -10.747 0.243 1.00 97.69 73 THR A C 1
ATOM 500 O O . THR A 1 73 ? -7.299 -11.807 0.312 1.00 97.69 73 THR A O 1
ATOM 503 N N . THR A 1 74 ? -7.914 -9.845 1.217 1.00 97.50 74 THR A N 1
ATOM 504 C CA . THR A 1 74 ? -7.304 -10.092 2.524 1.00 97.50 74 THR A CA 1
ATOM 505 C C . THR A 1 74 ? -8.017 -9.294 3.603 1.00 97.50 74 THR A C 1
ATOM 507 O O . THR A 1 74 ? -8.529 -8.204 3.347 1.00 97.50 74 THR A O 1
ATOM 510 N N . ASP A 1 75 ? -8.005 -9.821 4.820 1.00 97.31 75 ASP A N 1
ATOM 511 C CA . ASP A 1 75 ? -8.436 -9.089 6.004 1.00 97.31 75 ASP A CA 1
ATOM 512 C C . ASP A 1 75 ? -7.210 -8.424 6.636 1.00 97.31 75 ASP A C 1
ATOM 514 O O . ASP A 1 75 ? -6.178 -9.068 6.835 1.00 97.31 75 ASP A O 1
ATOM 518 N N . VAL A 1 76 ? -7.307 -7.127 6.928 1.00 96.50 76 VAL A N 1
ATOM 519 C CA . VAL A 1 76 ? -6.242 -6.338 7.563 1.00 96.50 76 VAL A CA 1
ATOM 520 C C . VAL A 1 76 ? -6.727 -5.782 8.895 1.00 96.50 76 VAL A C 1
ATOM 522 O O . VAL A 1 76 ? -7.904 -5.450 9.056 1.00 96.50 76 VAL A O 1
ATOM 525 N N . GLN A 1 77 ? -5.819 -5.678 9.867 1.00 95.69 77 GLN A N 1
ATOM 526 C CA . GLN A 1 77 ? -6.129 -5.048 11.149 1.00 95.69 77 GLN A CA 1
ATOM 527 C C . GLN A 1 77 ? -5.875 -3.548 11.069 1.00 95.69 77 GLN A C 1
ATOM 529 O O . GLN A 1 77 ? -4.733 -3.098 11.021 1.00 95.69 77 GLN A O 1
ATOM 534 N N . HIS A 1 78 ? -6.957 -2.781 11.074 1.00 95.50 78 HIS A N 1
ATOM 535 C CA . HIS A 1 78 ? -6.929 -1.333 11.066 1.00 95.50 78 HIS A CA 1
ATOM 536 C C . HIS A 1 78 ? -6.984 -0.794 12.511 1.00 95.50 78 HIS A C 1
ATOM 538 O O . HIS A 1 78 ? -7.886 -1.180 13.260 1.00 95.50 78 HIS A O 1
ATOM 544 N N . PRO A 1 79 ? -6.106 0.144 12.926 1.00 93.00 79 PRO A N 1
ATOM 545 C CA . PRO A 1 79 ? -6.019 0.563 14.330 1.00 93.00 79 PRO A CA 1
ATOM 546 C C . PRO A 1 79 ? -7.310 1.185 14.888 1.00 93.00 79 PRO A C 1
ATOM 548 O O . PRO A 1 79 ? -7.661 0.938 16.036 1.00 93.00 79 PRO A O 1
ATOM 551 N N . GLN A 1 80 ? -8.026 1.974 14.079 1.00 93.38 80 GLN A N 1
ATOM 552 C CA . GLN A 1 80 ? -9.268 2.653 14.480 1.00 93.38 80 GLN A CA 1
ATOM 553 C C . GLN A 1 80 ? -10.548 1.921 14.048 1.00 93.38 80 GLN A C 1
ATOM 555 O O . GLN A 1 80 ? -11.536 1.943 14.775 1.00 93.38 80 GLN A O 1
ATOM 560 N N . LEU A 1 81 ? -10.544 1.271 12.879 1.00 93.19 81 LEU A N 1
ATOM 561 C CA . LEU A 1 81 ? -11.734 0.649 12.286 1.00 93.19 81 LEU A CA 1
ATOM 562 C C . LEU A 1 81 ? -11.869 -0.851 12.600 1.00 93.19 81 LEU A C 1
ATOM 564 O O . LEU A 1 81 ? -12.859 -1.473 12.216 1.00 93.19 81 LEU A O 1
ATOM 568 N N . GLY A 1 82 ? -10.891 -1.442 13.293 1.00 94.06 82 GLY A N 1
ATOM 569 C CA . GLY A 1 82 ? -10.846 -2.878 13.555 1.00 94.06 82 GLY A CA 1
ATOM 570 C C . GLY A 1 82 ? -10.506 -3.675 12.296 1.00 94.06 82 GLY A C 1
ATOM 571 O O . GLY A 1 82 ? -9.705 -3.249 11.471 1.00 94.06 82 GLY A O 1
ATOM 572 N N . THR A 1 83 ? -11.089 -4.859 12.134 1.00 95.50 83 THR A N 1
ATOM 573 C CA . THR A 1 83 ? -10.828 -5.669 10.938 1.00 95.50 83 THR A CA 1
ATOM 574 C C . THR A 1 83 ? -11.527 -5.070 9.717 1.00 95.50 83 THR A C 1
ATOM 576 O O . THR A 1 83 ? -12.736 -4.826 9.730 1.00 95.50 83 THR A O 1
ATOM 579 N N . VAL A 1 84 ? -10.751 -4.847 8.659 1.00 96.81 84 VAL A N 1
ATOM 580 C CA . VAL A 1 84 ? -11.201 -4.326 7.365 1.00 96.81 84 VAL A CA 1
ATOM 581 C C . VAL A 1 84 ? -10.877 -5.370 6.302 1.00 96.81 84 VAL A C 1
ATOM 583 O O . VAL A 1 84 ? -9.740 -5.830 6.222 1.00 96.81 84 VAL A O 1
ATOM 586 N N . ARG A 1 85 ? -11.854 -5.735 5.471 1.00 97.75 85 ARG A N 1
ATOM 587 C CA . ARG A 1 85 ? -11.613 -6.575 4.295 1.00 97.75 85 ARG A CA 1
ATOM 588 C C . ARG A 1 85 ? -11.224 -5.702 3.120 1.00 97.75 85 ARG A C 1
ATOM 590 O O . ARG A 1 85 ? -11.964 -4.784 2.771 1.00 97.75 85 ARG A O 1
ATOM 597 N N . VAL A 1 86 ? -10.088 -6.004 2.509 1.00 98.12 86 VAL A N 1
ATOM 598 C CA . VAL A 1 86 ? -9.550 -5.289 1.354 1.00 98.12 86 VAL A CA 1
ATOM 599 C C . VAL A 1 86 ? -9.604 -6.202 0.138 1.00 98.12 86 VAL A C 1
ATOM 601 O O . VAL A 1 86 ? -9.071 -7.312 0.150 1.00 98.12 86 VAL A O 1
ATOM 604 N N . PHE A 1 87 ? -10.232 -5.715 -0.922 1.00 97.88 87 PHE A N 1
ATOM 605 C CA . PHE A 1 87 ? -10.313 -6.347 -2.229 1.00 97.88 87 PHE A CA 1
ATOM 606 C C . PHE A 1 87 ? -9.426 -5.600 -3.218 1.00 97.88 87 PHE A C 1
ATOM 608 O O . PHE A 1 87 ? -9.422 -4.369 -3.258 1.00 97.88 87 PHE A O 1
ATOM 615 N N . LEU A 1 88 ? -8.724 -6.356 -4.054 1.00 97.50 88 LEU A N 1
ATOM 616 C CA . LEU A 1 88 ? -8.023 -5.846 -5.224 1.00 97.50 88 LEU A CA 1
ATOM 617 C C . LEU A 1 88 ? -8.823 -6.227 -6.457 1.00 97.50 88 LEU A C 1
ATOM 619 O O . LEU A 1 88 ? -9.171 -7.398 -6.629 1.00 97.50 88 LEU A O 1
ATOM 623 N N . LEU A 1 89 ? -9.129 -5.238 -7.290 1.00 95.56 89 LEU A N 1
ATOM 624 C CA . LEU A 1 89 ? -9.904 -5.413 -8.506 1.00 95.56 89 LEU A CA 1
ATOM 625 C C . LEU A 1 89 ? -9.112 -4.901 -9.704 1.00 95.56 89 LEU A C 1
ATOM 627 O O . LEU A 1 89 ? -8.551 -3.810 -9.661 1.00 95.56 89 LEU A O 1
ATOM 631 N N . ALA A 1 90 ? -9.106 -5.662 -10.790 1.00 92.69 90 ALA A N 1
ATOM 632 C CA . ALA A 1 90 ? -8.498 -5.273 -12.055 1.00 92.69 90 ALA A CA 1
ATOM 633 C C . ALA A 1 90 ? -9.473 -5.529 -13.207 1.00 92.69 90 ALA A C 1
ATOM 635 O O . ALA A 1 90 ? -10.414 -6.308 -13.097 1.00 92.69 90 ALA A O 1
ATOM 636 N N . SER A 1 91 ? -9.278 -4.852 -14.328 1.00 86.00 91 SER A N 1
ATOM 637 C CA . SER A 1 91 ? -10.084 -5.065 -15.540 1.00 86.00 91 SER A CA 1
ATOM 638 C C . SER A 1 91 ? -9.681 -6.327 -16.302 1.00 86.00 91 SER A C 1
ATOM 640 O O . SER A 1 91 ? -10.485 -6.872 -17.055 1.00 86.00 91 SER A O 1
ATOM 642 N N . GLY A 1 92 ? -8.452 -6.817 -16.102 1.00 76.06 92 GLY A N 1
ATOM 643 C CA . GLY A 1 92 ? -7.899 -7.910 -16.895 1.00 76.06 92 GLY A CA 1
ATOM 644 C C . GLY A 1 92 ? -7.532 -7.498 -18.319 1.00 76.06 92 GLY A C 1
ATOM 645 O O . GLY A 1 92 ? -7.140 -8.362 -19.097 1.00 76.06 92 GLY A O 1
ATOM 646 N N . THR A 1 93 ? -7.651 -6.210 -18.645 1.00 75.75 93 THR A N 1
ATOM 647 C CA . THR A 1 93 ? -7.258 -5.624 -19.922 1.00 75.75 93 THR A CA 1
ATOM 648 C C . THR A 1 93 ? -5.991 -4.795 -19.756 1.00 75.75 93 THR A C 1
ATOM 650 O O . THR A 1 93 ? -5.752 -4.152 -18.734 1.00 75.75 93 THR A O 1
ATOM 653 N N . SER A 1 94 ? -5.161 -4.813 -20.785 1.00 72.06 94 SER A N 1
ATOM 654 C CA . SER A 1 94 ? -3.924 -4.050 -20.866 1.00 72.06 94 SER A CA 1
ATOM 655 C C . SER A 1 94 ? -4.169 -2.535 -20.761 1.00 72.06 94 SER A C 1
ATOM 657 O O . SER A 1 94 ? -5.139 -2.025 -21.322 1.00 72.06 94 SER A O 1
ATOM 659 N N . GLY A 1 95 ? -3.297 -1.808 -20.050 1.00 65.75 95 GLY A N 1
ATOM 660 C CA . GLY A 1 95 ? -3.337 -0.338 -19.939 1.00 65.75 95 GLY A CA 1
ATOM 661 C C . GLY A 1 95 ? -4.623 0.219 -19.321 1.00 65.75 95 GLY A C 1
ATOM 662 O O . GLY A 1 95 ? -5.166 1.209 -19.801 1.00 65.75 95 GLY A O 1
ATOM 663 N N . SER A 1 96 ? -5.159 -0.469 -18.318 1.00 81.44 96 SER A N 1
ATOM 664 C CA . SER A 1 96 ? -6.476 -0.193 -17.760 1.00 81.44 96 SER A CA 1
ATOM 665 C C . SER A 1 96 ? -6.392 0.160 -16.275 1.00 81.44 96 SER A C 1
ATOM 667 O O . SER A 1 96 ? -5.325 0.317 -15.689 1.00 81.44 96 SER A O 1
ATOM 669 N N . LYS A 1 97 ? -7.550 0.321 -15.648 1.00 86.94 97 LYS A 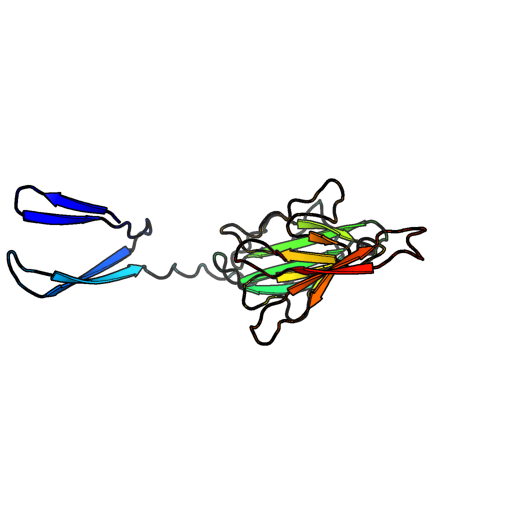N 1
ATOM 670 C CA . LYS A 1 97 ? -7.658 0.725 -14.252 1.00 86.94 97 LYS A CA 1
ATOM 671 C C . LYS A 1 97 ? -7.727 -0.483 -13.323 1.00 86.94 97 LYS A C 1
ATOM 673 O O . LYS A 1 97 ? -8.345 -1.497 -13.661 1.00 86.94 97 LYS A O 1
ATOM 678 N N . GLY A 1 98 ? -7.113 -0.350 -12.158 1.00 92.94 98 GLY A N 1
ATOM 679 C CA . GLY A 1 98 ? -7.248 -1.209 -10.995 1.00 92.94 98 GLY A CA 1
ATOM 680 C C . GLY A 1 98 ? -7.837 -0.426 -9.825 1.00 92.94 98 GLY A C 1
ATOM 681 O O . GLY A 1 98 ? -7.849 0.805 -9.824 1.00 92.94 98 GLY A O 1
ATOM 682 N N . CYS A 1 99 ? -8.347 -1.145 -8.834 1.00 95.12 99 CYS A N 1
ATOM 683 C CA . CYS A 1 99 ? -8.907 -0.560 -7.627 1.00 95.12 99 CYS A CA 1
ATOM 684 C C . CYS A 1 99 ? -8.549 -1.359 -6.382 1.00 95.12 99 CYS A C 1
ATOM 686 O O . CYS A 1 99 ? -8.555 -2.591 -6.388 1.00 95.12 99 CYS A O 1
ATOM 688 N N . VAL A 1 100 ? -8.368 -0.633 -5.287 1.00 97.06 100 VAL A N 1
ATOM 689 C CA . VAL A 1 100 ? -8.435 -1.148 -3.925 1.00 97.06 100 VAL A CA 1
ATOM 690 C C . VAL A 1 100 ? -9.776 -0.729 -3.341 1.00 97.06 100 VAL A C 1
ATOM 692 O O . VAL A 1 100 ? -10.078 0.461 -3.256 1.00 97.06 100 VAL A O 1
ATOM 695 N N . VAL A 1 101 ? -10.590 -1.706 -2.951 1.00 97.19 101 VAL A N 1
ATOM 696 C CA . VAL A 1 101 ? -11.898 -1.481 -2.325 1.00 97.19 101 VAL A CA 1
ATOM 697 C C . VAL A 1 101 ? -11.883 -2.106 -0.943 1.00 97.19 101 VAL A C 1
ATOM 699 O O . VAL A 1 101 ? -11.544 -3.277 -0.798 1.00 97.19 101 VAL A O 1
ATOM 702 N N . SER A 1 102 ? -12.289 -1.341 0.064 1.00 96.69 102 SER A N 1
ATOM 703 C CA . SER A 1 102 ? -12.195 -1.761 1.461 1.00 96.69 102 SER A CA 1
ATOM 704 C C . SER A 1 102 ? -13.544 -1.662 2.159 1.00 96.69 102 SER A C 1
ATOM 706 O O . SER A 1 102 ? -14.272 -0.686 1.976 1.00 96.69 102 SER A O 1
ATOM 708 N N . VAL A 1 103 ? -13.873 -2.664 2.975 1.00 96.00 103 VAL A N 1
ATOM 709 C CA . VAL A 1 103 ? -15.115 -2.719 3.756 1.00 96.00 103 VAL A CA 1
ATOM 710 C C . VAL A 1 103 ? -14.790 -2.984 5.220 1.00 96.00 103 VAL A C 1
ATOM 712 O O . VAL A 1 103 ? -14.054 -3.916 5.542 1.00 96.00 103 VAL A O 1
ATOM 715 N N . THR A 1 104 ? -15.327 -2.163 6.117 1.00 94.38 104 THR A N 1
ATOM 716 C CA . THR A 1 104 ? -15.139 -2.320 7.565 1.00 94.38 104 THR A CA 1
ATOM 717 C C . THR A 1 104 ? -15.992 -3.464 8.120 1.00 94.38 104 THR A C 1
ATOM 719 O O . THR A 1 104 ? -17.004 -3.845 7.530 1.00 94.38 104 THR A O 1
ATOM 722 N N . GLY A 1 105 ? -15.661 -3.961 9.316 1.00 87.50 105 GLY A N 1
ATOM 723 C CA . GLY A 1 105 ? -16.493 -4.934 10.044 1.00 87.50 105 GLY A CA 1
ATOM 724 C C . GLY A 1 105 ? -17.901 -4.440 10.422 1.00 87.50 105 GLY A C 1
ATOM 725 O O . GLY A 1 105 ? -18.721 -5.224 10.891 1.00 87.50 105 GLY A O 1
ATOM 726 N N . THR A 1 106 ? -18.204 -3.154 10.216 1.00 86.75 106 THR A N 1
ATOM 727 C CA . THR A 1 106 ? -19.556 -2.584 10.349 1.00 86.75 106 THR A CA 1
ATOM 728 C C . THR A 1 106 ? -20.325 -2.560 9.024 1.00 86.75 106 THR A C 1
ATOM 730 O O . THR A 1 106 ? -21.466 -2.112 8.995 1.00 86.75 106 THR A O 1
ATOM 733 N N . GLY A 1 107 ? -19.713 -3.011 7.923 1.00 88.62 107 GLY A N 1
ATOM 734 C CA . GLY A 1 107 ? -20.285 -2.974 6.574 1.00 88.62 107 GLY A CA 1
ATOM 735 C C . GLY A 1 107 ? -20.089 -1.646 5.834 1.00 88.62 107 GLY A C 1
ATOM 736 O O . GLY A 1 107 ? -20.624 -1.478 4.740 1.00 88.62 107 GLY A O 1
ATOM 737 N N . THR A 1 108 ? -19.324 -0.702 6.390 1.00 91.75 108 THR A N 1
ATOM 738 C CA . THR A 1 108 ? -19.053 0.588 5.742 1.00 91.75 108 THR A CA 1
ATOM 739 C C . THR A 1 108 ? -18.054 0.396 4.607 1.00 91.75 108 THR A C 1
ATOM 741 O O . THR A 1 108 ? -16.962 -0.130 4.823 1.00 91.75 108 THR A O 1
ATOM 744 N N . VAL A 1 109 ? -18.403 0.855 3.405 1.00 93.94 109 VAL A N 1
ATOM 745 C CA . VAL A 1 109 ? -17.491 0.879 2.253 1.00 93.94 109 VAL A CA 1
ATOM 746 C C . VAL A 1 109 ? -16.638 2.144 2.322 1.00 93.94 109 VAL A C 1
ATOM 748 O O . VAL A 1 109 ? -17.176 3.248 2.391 1.00 93.94 109 VAL A O 1
ATOM 751 N N . LEU A 1 110 ? -15.317 1.983 2.321 1.00 94.56 110 LEU A N 1
ATOM 752 C CA . LEU A 1 110 ? -14.367 3.095 2.315 1.00 94.56 110 LEU A CA 1
ATOM 753 C C . LEU A 1 110 ? -14.148 3.620 0.884 1.00 94.56 110 LEU A C 1
ATOM 755 O O . LEU A 1 110 ? -14.370 2.868 -0.072 1.00 94.56 110 LEU A O 1
ATOM 759 N N . PRO A 1 111 ? -13.698 4.880 0.713 1.00 93.81 111 PRO A N 1
ATOM 760 C CA . PRO A 1 111 ? -13.365 5.418 -0.602 1.00 93.81 111 PRO A CA 1
ATOM 761 C C . PRO A 1 111 ? -12.398 4.497 -1.367 1.00 93.81 111 PRO A C 1
ATOM 763 O O . PRO A 1 111 ? -11.397 4.062 -0.787 1.00 93.81 111 PRO A O 1
ATOM 766 N N . PRO A 1 112 ? -12.687 4.164 -2.639 1.00 94.38 112 PRO A N 1
ATOM 767 C CA . PRO A 1 112 ? -11.806 3.318 -3.427 1.00 94.38 112 PRO A CA 1
ATOM 768 C C . PRO A 1 112 ? -10.515 4.063 -3.775 1.00 94.38 112 PRO A C 1
ATOM 770 O O . PRO A 1 112 ? -10.544 5.252 -4.088 1.00 94.38 112 PRO A O 1
ATOM 773 N N . ILE A 1 113 ? -9.394 3.343 -3.773 1.00 95.12 113 ILE A N 1
ATOM 774 C CA . ILE A 1 113 ? -8.124 3.848 -4.305 1.00 95.12 113 ILE A CA 1
ATOM 775 C C . ILE A 1 113 ? -7.954 3.280 -5.703 1.00 95.12 113 ILE A C 1
ATOM 777 O O . ILE A 1 113 ? -7.916 2.065 -5.890 1.00 95.12 113 ILE A O 1
ATOM 781 N N . GLU A 1 114 ? -7.864 4.163 -6.682 1.00 93.88 114 GLU A N 1
ATOM 782 C CA . GLU A 1 114 ? -7.766 3.819 -8.094 1.00 93.88 114 GLU A CA 1
ATOM 783 C C . GLU A 1 114 ? -6.307 3.871 -8.534 1.00 93.88 114 GLU A C 1
ATOM 785 O O . GLU A 1 114 ? -5.584 4.775 -8.133 1.00 93.88 114 GLU A O 1
ATOM 790 N N . ILE A 1 115 ? -5.857 2.903 -9.330 1.00 92.56 115 ILE A N 1
ATOM 791 C CA . ILE A 1 115 ? -4.454 2.818 -9.745 1.00 92.56 115 ILE A CA 1
ATOM 792 C C . ILE A 1 115 ? -4.324 2.255 -11.158 1.00 92.56 115 ILE A C 1
ATOM 794 O O . ILE A 1 115 ? -5.052 1.335 -11.530 1.00 92.56 115 ILE A O 1
ATOM 798 N N . GLY A 1 116 ? -3.393 2.789 -11.947 1.00 90.81 116 GLY A N 1
ATOM 799 C CA . GLY A 1 116 ? -3.069 2.270 -13.273 1.00 90.81 116 GLY A CA 1
ATOM 800 C C . GLY A 1 116 ? -2.480 0.858 -13.193 1.00 90.81 116 GLY A C 1
ATOM 801 O O . GLY A 1 116 ? -1.497 0.620 -12.488 1.00 90.81 116 GLY A O 1
ATOM 802 N N . VAL A 1 117 ? -3.073 -0.095 -13.917 1.00 90.69 117 VAL A N 1
ATOM 803 C CA . VAL A 1 117 ? -2.618 -1.492 -13.963 1.00 90.69 117 VAL A CA 1
ATOM 804 C C . VAL A 1 117 ? -2.687 -2.063 -15.374 1.00 90.69 117 VAL A C 1
ATOM 806 O O . VAL A 1 117 ? -3.568 -1.765 -16.178 1.00 90.69 117 VAL A O 1
ATOM 809 N N . TYR A 1 118 ? -1.763 -2.959 -15.670 1.00 88.38 118 TYR A N 1
ATOM 810 C CA . TYR A 1 118 ? -1.746 -3.734 -16.892 1.00 88.38 118 TYR A CA 1
ATOM 811 C C . TYR A 1 118 ? -2.247 -5.149 -16.600 1.00 88.38 118 TYR A C 1
ATOM 813 O O . TYR A 1 118 ? -1.742 -5.839 -15.707 1.00 88.38 118 TYR A O 1
ATOM 821 N N . ASP A 1 119 ? -3.262 -5.573 -17.350 1.00 85.00 119 ASP A N 1
ATOM 822 C CA . ASP A 1 119 ? -3.928 -6.867 -17.223 1.00 85.00 119 ASP A CA 1
ATOM 823 C C . ASP A 1 119 ? -4.479 -7.115 -15.804 1.00 85.00 119 ASP A C 1
ATOM 825 O O . ASP A 1 119 ? -5.413 -6.445 -15.357 1.00 85.00 119 ASP A O 1
ATOM 829 N N . LYS A 1 120 ? -3.935 -8.112 -15.095 1.00 84.50 120 LYS A N 1
ATOM 830 C CA . LYS A 1 120 ? -4.327 -8.508 -13.730 1.00 84.50 120 LYS A CA 1
ATOM 831 C C . LYS A 1 120 ? -3.203 -8.282 -12.721 1.00 84.50 120 LYS A C 1
ATOM 833 O O . LYS A 1 120 ? -3.173 -8.928 -11.676 1.00 84.50 120 LYS A O 1
ATOM 838 N N . SER A 1 121 ? -2.263 -7.396 -13.043 1.00 90.44 121 SER A N 1
ATOM 839 C CA . SER A 1 121 ? -1.049 -7.171 -12.258 1.00 90.44 121 SER A CA 1
ATOM 840 C C . SER A 1 121 ? -1.334 -6.289 -11.043 1.00 90.44 121 SER A C 1
ATOM 842 O O . SER A 1 121 ? -0.860 -5.160 -10.964 1.00 90.44 121 SER A O 1
ATOM 844 N N . LEU A 1 122 ? -2.162 -6.798 -10.128 1.00 95.56 122 LEU A N 1
ATOM 845 C CA . LEU A 1 122 ? -2.540 -6.160 -8.872 1.00 95.56 122 LEU A CA 1
ATOM 846 C C . LEU A 1 122 ? -2.728 -7.237 -7.798 1.00 95.56 122 LEU A C 1
ATOM 848 O O . LEU A 1 122 ? -3.725 -7.959 -7.805 1.00 95.56 122 LEU A O 1
ATOM 852 N N . THR A 1 123 ? -1.768 -7.371 -6.888 1.00 97.31 123 THR A N 1
ATOM 853 C CA . THR A 1 123 ? -1.736 -8.449 -5.886 1.00 97.31 123 THR A CA 1
ATOM 854 C C . THR A 1 123 ? -1.218 -7.939 -4.548 1.00 97.31 123 THR A C 1
ATOM 856 O O . THR A 1 123 ? -0.420 -7.009 -4.503 1.00 97.31 123 THR A O 1
ATOM 859 N N . PHE A 1 124 ? -1.602 -8.569 -3.440 1.00 98.38 124 PHE A N 1
ATOM 860 C CA . PHE A 1 124 ? -0.969 -8.281 -2.152 1.00 98.38 124 PHE A CA 1
ATOM 861 C C . PHE A 1 124 ? 0.453 -8.844 -2.100 1.00 98.38 124 PHE A C 1
ATOM 863 O O . PHE A 1 124 ? 0.755 -9.857 -2.734 1.00 98.38 124 PHE A O 1
ATOM 870 N N . TYR A 1 125 ? 1.314 -8.205 -1.312 1.00 98.06 125 TYR A N 1
ATOM 871 C CA . TYR A 1 125 ? 2.533 -8.854 -0.832 1.00 98.06 125 TYR A CA 1
ATOM 872 C C . TYR A 1 125 ? 2.192 -9.946 0.200 1.00 98.06 125 TYR A C 1
ATOM 874 O O . TYR A 1 125 ? 1.064 -10.029 0.688 1.00 98.06 125 TYR A O 1
ATOM 882 N N . SER A 1 126 ? 3.158 -10.809 0.528 1.00 95.75 126 SER A N 1
ATOM 883 C CA . SER A 1 126 ? 2.991 -11.878 1.520 1.00 95.75 126 SER A CA 1
ATOM 884 C C . SER A 1 126 ? 4.088 -11.796 2.586 1.00 95.75 126 SER A C 1
ATOM 886 O O . SER A 1 126 ? 5.231 -12.130 2.275 1.00 95.75 126 SER A O 1
ATOM 888 N N . PRO A 1 127 ? 3.760 -11.423 3.839 1.00 97.00 127 PRO A N 1
ATOM 889 C CA . PRO A 1 127 ? 2.441 -11.005 4.333 1.00 97.00 127 PRO A CA 1
ATOM 890 C C . PRO A 1 127 ? 1.959 -9.677 3.726 1.00 97.00 127 PRO A C 1
ATOM 892 O O . PRO A 1 127 ? 2.770 -8.844 3.326 1.00 97.00 127 PRO A O 1
ATOM 895 N N . ALA A 1 128 ? 0.639 -9.469 3.688 1.00 97.75 128 ALA A N 1
ATOM 896 C CA . ALA A 1 128 ? 0.046 -8.256 3.117 1.00 97.75 128 ALA A CA 1
ATOM 897 C C . ALA A 1 128 ? 0.346 -7.007 3.954 1.00 97.75 128 ALA A C 1
ATOM 899 O O . ALA A 1 128 ? 0.541 -5.934 3.392 1.00 97.75 128 ALA A O 1
ATOM 900 N N . SER A 1 129 ? 0.412 -7.151 5.277 1.00 98.12 129 SER A N 1
ATOM 901 C CA . SER A 1 129 ? 0.737 -6.071 6.208 1.00 98.12 129 SER A CA 1
ATOM 902 C C . SER A 1 129 ? 1.997 -6.398 7.000 1.00 98.12 129 SER A C 1
ATOM 904 O O . SER A 1 129 ? 2.317 -7.569 7.220 1.00 98.12 129 SER A O 1
ATOM 906 N N . ASP A 1 130 ? 2.697 -5.365 7.453 1.00 97.19 130 ASP A N 1
ATOM 907 C CA . ASP A 1 130 ? 3.879 -5.507 8.301 1.00 97.19 130 ASP A CA 1
ATOM 908 C C . ASP A 1 130 ? 3.642 -4.975 9.722 1.00 97.19 130 ASP A C 1
ATOM 910 O O . ASP A 1 130 ? 2.535 -4.584 10.100 1.00 97.19 130 ASP A O 1
ATOM 914 N N . ARG A 1 131 ? 4.699 -4.949 10.539 1.00 96.38 131 ARG A N 1
ATOM 915 C CA . ARG A 1 131 ? 4.638 -4.491 11.933 1.00 96.38 131 ARG A CA 1
ATOM 916 C C . ARG A 1 131 ? 4.277 -3.008 12.082 1.00 96.38 131 ARG A C 1
ATOM 918 O O . ARG A 1 131 ? 3.932 -2.589 13.185 1.00 96.38 131 ARG A O 1
ATOM 925 N N . THR A 1 132 ? 4.371 -2.202 11.025 1.00 95.50 132 THR A N 1
ATOM 926 C CA . THR A 1 132 ? 3.944 -0.793 11.060 1.00 95.50 132 THR A CA 1
ATOM 927 C C . THR A 1 132 ? 2.422 -0.645 10.987 1.00 95.50 132 THR A C 1
ATOM 929 O O . THR A 1 132 ? 1.907 0.412 11.337 1.00 95.50 132 THR A O 1
ATOM 932 N N . GLY A 1 133 ? 1.703 -1.696 10.577 1.00 95.75 133 GLY A N 1
ATOM 933 C CA . GLY A 1 133 ? 0.266 -1.648 10.298 1.00 95.75 133 GLY A CA 1
ATOM 934 C C . GLY A 1 133 ? -0.068 -1.210 8.869 1.00 95.75 133 GLY A C 1
ATOM 935 O O . GLY A 1 133 ? -1.238 -1.222 8.489 1.00 95.75 133 GLY A O 1
ATOM 936 N N . ASN A 1 134 ? 0.940 -0.867 8.062 1.00 98.38 134 ASN A N 1
ATOM 937 C CA . ASN 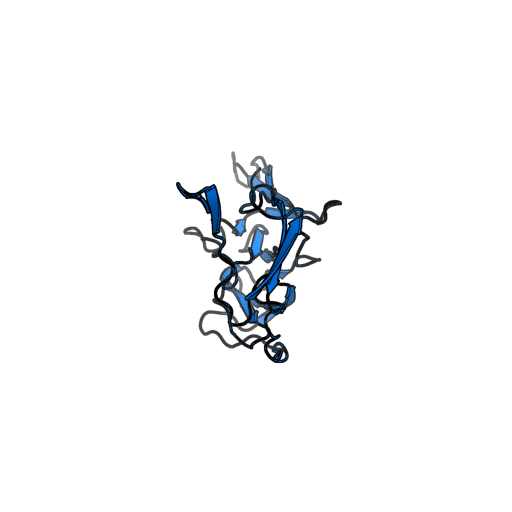A 1 134 ? 0.769 -0.578 6.643 1.00 98.38 134 ASN A CA 1
ATOM 938 C C . ASN A 1 134 ? 0.491 -1.865 5.859 1.00 98.38 134 ASN A C 1
ATOM 940 O O . ASN A 1 134 ? 1.016 -2.929 6.192 1.00 98.38 134 ASN A O 1
ATOM 944 N N . THR A 1 135 ? -0.314 -1.760 4.799 1.00 98.62 135 THR A N 1
ATOM 945 C CA . THR A 1 135 ? -0.598 -2.871 3.874 1.00 98.62 135 THR A CA 1
ATOM 946 C C . THR A 1 135 ? -0.006 -2.587 2.500 1.00 98.62 135 THR A C 1
ATOM 948 O O . THR A 1 135 ? -0.120 -1.474 1.998 1.00 98.62 135 THR A O 1
ATOM 951 N N . PHE A 1 136 ? 0.608 -3.588 1.877 1.00 98.62 136 PHE A N 1
ATOM 952 C CA . PHE A 1 136 ? 1.396 -3.439 0.660 1.00 98.62 136 PHE A CA 1
ATOM 953 C C . PHE A 1 136 ? 0.734 -4.171 -0.496 1.00 98.62 136 PHE A C 1
ATOM 955 O O . PHE A 1 136 ? 0.437 -5.369 -0.434 1.00 98.62 136 PHE A O 1
ATOM 962 N N . VAL A 1 137 ? 0.557 -3.439 -1.587 1.00 98.50 137 VAL A N 1
ATOM 963 C CA . VAL A 1 137 ? -0.011 -3.932 -2.833 1.00 98.50 137 VAL A CA 1
ATOM 964 C C . VAL A 1 137 ? 1.041 -3.790 -3.924 1.00 98.50 137 VAL A C 1
ATOM 966 O O . VAL A 1 137 ? 1.585 -2.712 -4.155 1.00 98.50 137 VAL A O 1
ATOM 969 N N . LYS A 1 138 ? 1.343 -4.897 -4.595 1.00 98.06 138 LYS A N 1
ATOM 970 C CA . LYS A 1 138 ? 2.138 -4.921 -5.815 1.00 98.06 138 LYS A CA 1
ATOM 971 C C . LYS A 1 138 ? 1.227 -4.581 -6.987 1.00 98.06 138 LYS A C 1
ATOM 973 O O . LYS A 1 138 ? 0.182 -5.211 -7.144 1.00 98.06 138 LYS A O 1
ATOM 978 N N . TYR A 1 139 ? 1.635 -3.631 -7.817 1.00 96.12 139 TYR A N 1
ATOM 979 C CA . TYR A 1 139 ? 0.955 -3.326 -9.074 1.00 96.12 139 TYR A CA 1
ATOM 980 C C . TYR A 1 139 ? 1.957 -3.242 -10.229 1.00 96.12 139 TYR A C 1
ATOM 982 O O . TYR A 1 139 ? 3.149 -3.069 -9.994 1.00 96.12 139 TYR A O 1
ATOM 990 N N . ASN A 1 140 ? 1.502 -3.363 -11.474 1.00 94.38 140 ASN A N 1
ATOM 991 C CA . ASN A 1 140 ? 2.331 -3.087 -12.651 1.00 94.38 140 ASN A CA 1
ATOM 992 C C . ASN A 1 140 ? 1.503 -2.313 -13.687 1.00 94.38 140 ASN A C 1
ATOM 994 O O . ASN A 1 140 ? 0.554 -2.888 -14.215 1.00 94.38 140 ASN A O 1
ATOM 998 N N . PRO A 1 141 ? 1.827 -1.044 -13.999 1.00 90.25 141 PRO A N 1
ATOM 999 C CA . PRO A 1 141 ? 1.104 -0.238 -14.983 1.00 90.25 141 PRO A CA 1
ATOM 1000 C C . PRO A 1 141 ? 1.545 -0.497 -16.440 1.00 90.25 141 PRO A C 1
ATOM 1002 O O . PRO A 1 141 ? 1.032 0.143 -17.353 1.00 90.25 141 PRO A O 1
ATOM 1005 N N . GLY A 1 142 ? 2.472 -1.432 -16.692 1.00 88.31 142 GLY A N 1
ATOM 1006 C CA . GLY A 1 142 ? 2.783 -1.946 -18.035 1.00 88.31 142 GLY A CA 1
ATOM 1007 C C . GLY A 1 142 ? 4.257 -2.222 -18.332 1.00 88.31 142 GLY A C 1
ATOM 1008 O O . GLY A 1 142 ? 4.553 -2.885 -19.322 1.00 88.31 142 GLY A O 1
ATOM 1009 N N . ARG A 1 143 ? 5.197 -1.729 -17.515 1.00 87.81 143 ARG A N 1
ATOM 1010 C CA . ARG A 1 143 ? 6.640 -1.927 -17.760 1.00 87.81 143 ARG A CA 1
ATOM 1011 C C . ARG A 1 143 ? 7.399 -2.391 -16.528 1.00 87.81 143 ARG A C 1
ATOM 1013 O O . ARG A 1 143 ? 8.086 -3.405 -16.600 1.00 87.81 143 ARG A O 1
ATOM 1020 N N . TYR A 1 144 ? 7.288 -1.665 -15.423 1.00 92.06 144 TYR A N 1
ATOM 1021 C CA . TYR A 1 144 ? 7.937 -2.031 -14.168 1.00 92.06 144 TYR A CA 1
ATOM 1022 C C . TYR A 1 144 ? 6.911 -2.228 -13.066 1.00 92.06 144 TYR A C 1
ATOM 1024 O O . TYR A 1 144 ? 5.875 -1.572 -13.050 1.00 92.06 144 TYR A O 1
ATOM 1032 N N . ASP A 1 145 ? 7.218 -3.121 -12.134 1.00 96.00 145 ASP A N 1
ATOM 1033 C CA . ASP A 1 145 ? 6.410 -3.266 -10.934 1.00 96.00 145 ASP A CA 1
ATOM 1034 C C . ASP A 1 145 ? 6.503 -1.999 -10.070 1.00 96.00 145 ASP A C 1
ATOM 1036 O O . ASP A 1 145 ? 7.480 -1.243 -10.115 1.00 96.00 145 ASP A O 1
ATOM 1040 N N . GLY A 1 146 ? 5.464 -1.775 -9.282 1.00 96.88 146 GLY A N 1
ATOM 1041 C CA . GLY A 1 146 ? 5.390 -0.740 -8.275 1.00 96.88 146 GLY A CA 1
ATOM 1042 C C . GLY A 1 146 ? 4.794 -1.258 -6.971 1.00 96.88 146 GLY A C 1
ATOM 1043 O O . GLY A 1 146 ? 4.277 -2.378 -6.872 1.00 96.88 146 GLY A O 1
ATOM 1044 N N . VAL A 1 147 ? 4.882 -0.408 -5.953 1.00 98.25 147 VAL A N 1
ATOM 1045 C CA . VAL A 1 147 ? 4.378 -0.652 -4.600 1.00 98.25 147 VAL A CA 1
ATOM 1046 C C . VAL A 1 147 ? 3.385 0.440 -4.246 1.00 98.25 147 VAL A C 1
ATOM 1048 O O . VAL A 1 147 ? 3.739 1.616 -4.236 1.00 98.25 147 VAL A O 1
ATOM 1051 N N . LEU A 1 148 ? 2.146 0.060 -3.962 1.00 98.31 148 LEU A N 1
ATOM 1052 C CA . LEU A 1 148 ? 1.149 0.920 -3.339 1.00 98.31 148 LEU A CA 1
ATOM 1053 C C . LEU A 1 148 ? 1.089 0.569 -1.852 1.00 98.31 148 LEU A C 1
ATOM 1055 O O . LEU A 1 148 ? 0.967 -0.607 -1.497 1.00 98.31 148 LEU A O 1
ATOM 1059 N N . VAL A 1 149 ? 1.165 1.580 -0.991 1.00 98.44 149 VAL A N 1
ATOM 1060 C CA . VAL A 1 149 ? 1.102 1.411 0.462 1.00 98.44 149 VAL A CA 1
ATOM 1061 C C . VAL A 1 149 ? -0.201 1.986 0.998 1.00 98.44 149 VAL A C 1
ATOM 1063 O O . VAL A 1 149 ? -0.467 3.179 0.890 1.00 98.44 149 VAL A O 1
ATOM 1066 N N . LEU A 1 150 ? -1.010 1.135 1.621 1.00 98.56 150 LEU A N 1
ATOM 1067 C CA . LEU A 1 150 ? -2.212 1.540 2.336 1.00 98.56 150 LEU A CA 1
ATOM 1068 C C . LEU A 1 150 ? -1.818 1.889 3.773 1.00 98.56 150 LEU A C 1
ATOM 1070 O O . LEU A 1 150 ? -1.599 0.999 4.600 1.00 98.56 150 LEU A O 1
ATOM 1074 N N . VAL A 1 151 ? -1.706 3.188 4.047 1.00 98.31 151 VAL A N 1
ATOM 1075 C CA . VAL A 1 151 ? -1.410 3.722 5.383 1.00 98.31 151 VAL A CA 1
ATOM 1076 C C . VAL A 1 151 ? -2.731 3.996 6.109 1.00 98.31 151 VAL A C 1
ATOM 1078 O O . VAL A 1 151 ? -3.532 4.779 5.594 1.00 98.31 151 VAL A O 1
ATOM 1081 N N . PRO A 1 152 ? -2.995 3.382 7.275 1.00 97.50 152 PRO A N 1
ATOM 1082 C CA . PRO A 1 152 ? -4.223 3.626 8.027 1.00 97.50 152 PRO A CA 1
ATOM 1083 C C . PRO A 1 152 ? -4.375 5.088 8.477 1.00 97.50 152 PRO A C 1
ATOM 1085 O O . PRO A 1 152 ? -3.430 5.712 8.958 1.00 97.50 152 PRO A O 1
ATOM 1088 N N . THR A 1 153 ? -5.592 5.614 8.392 1.00 96.38 153 THR A N 1
ATOM 1089 C CA . THR A 1 153 ? -6.029 6.911 8.929 1.00 96.38 153 THR A CA 1
ATOM 1090 C C . THR A 1 153 ? -7.277 6.700 9.785 1.00 96.38 153 THR A C 1
ATOM 1092 O O . THR A 1 153 ? -7.931 5.670 9.657 1.00 96.38 153 THR A O 1
ATOM 1095 N N . PRO A 1 154 ? -7.689 7.646 10.648 1.00 95.19 154 PRO A N 1
ATOM 1096 C CA . PRO A 1 154 ? -8.859 7.438 11.506 1.00 95.19 154 PRO A CA 1
ATOM 1097 C C . PRO A 1 154 ? -10.154 7.052 10.773 1.00 95.19 154 PRO A C 1
ATOM 1099 O O . PRO A 1 154 ? -11.035 6.449 11.380 1.00 95.19 154 PRO A O 1
ATOM 1102 N N . THR A 1 155 ? -10.270 7.386 9.486 1.00 93.38 155 THR A N 1
ATOM 1103 C CA . THR A 1 155 ? -11.462 7.164 8.661 1.00 93.38 155 THR A CA 1
ATOM 1104 C C . THR A 1 155 ? -11.256 6.159 7.525 1.00 93.38 155 THR A C 1
ATOM 1106 O O . THR A 1 155 ? -12.199 5.912 6.775 1.00 93.38 155 THR A O 1
ATOM 1109 N N . GLY A 1 156 ? -10.071 5.559 7.379 1.00 96.50 156 GLY A N 1
ATOM 1110 C CA . GLY A 1 156 ? -9.790 4.602 6.312 1.00 96.50 156 GLY A CA 1
ATOM 1111 C C . GLY A 1 156 ? -8.312 4.544 5.958 1.00 96.50 156 GLY A C 1
ATOM 1112 O O . GLY A 1 156 ? -7.470 4.342 6.817 1.00 96.50 156 GLY A O 1
ATOM 1113 N N . PHE A 1 157 ? -7.974 4.719 4.687 1.00 97.75 157 PHE A N 1
ATOM 1114 C CA . PHE A 1 157 ? -6.580 4.755 4.248 1.00 97.75 157 PHE A CA 1
ATOM 1115 C C . PHE A 1 157 ? -6.223 6.146 3.735 1.00 97.75 157 PHE A C 1
ATOM 1117 O O . PHE A 1 157 ? -7.095 6.889 3.286 1.00 97.75 157 PHE A O 1
ATOM 1124 N N . ALA A 1 158 ? -4.952 6.515 3.857 1.00 96.88 158 ALA A N 1
ATOM 1125 C CA . ALA A 1 158 ? -4.450 7.777 3.345 1.00 96.88 158 ALA A CA 1
ATOM 1126 C C . ALA A 1 158 ? -4.579 7.816 1.818 1.00 96.88 158 ALA A C 1
ATOM 1128 O O . ALA A 1 158 ? -4.380 6.800 1.148 1.00 96.88 158 ALA A O 1
ATOM 1129 N N . ASP A 1 159 ? -4.885 9.000 1.287 1.00 94.94 159 ASP A N 1
ATOM 1130 C CA . ASP A 1 159 ? -4.807 9.249 -0.149 1.00 94.94 159 ASP A CA 1
ATOM 1131 C C . ASP A 1 159 ? -3.353 9.016 -0.602 1.00 94.94 159 ASP A C 1
ATOM 1133 O O . ASP A 1 159 ? -2.431 9.561 0.021 1.00 94.94 159 ASP A O 1
ATOM 1137 N N . PRO A 1 160 ? -3.109 8.192 -1.639 1.00 94.94 160 PRO A N 1
ATOM 1138 C CA . PRO A 1 160 ? -1.771 8.034 -2.188 1.00 94.94 160 PRO A CA 1
ATOM 1139 C C . PRO A 1 160 ? -1.198 9.304 -2.808 1.00 94.94 160 PRO A C 1
ATOM 1141 O O . PRO A 1 160 ? -0.003 9.310 -3.090 1.00 94.94 160 PRO A O 1
ATOM 1144 N N . GLU A 1 161 ? -2.017 10.337 -3.026 1.00 94.06 161 GLU A N 1
ATOM 1145 C CA . GLU A 1 161 ? -1.650 11.615 -3.635 1.00 94.06 161 GLU A CA 1
ATOM 1146 C C . GLU A 1 161 ? -0.998 11.389 -5.000 1.00 94.06 161 GLU A C 1
ATOM 1148 O O . GLU A 1 161 ? 0.171 11.716 -5.229 1.00 94.06 161 GLU A O 1
ATOM 1153 N N . PHE A 1 162 ? -1.753 10.747 -5.898 1.00 90.75 162 PHE A N 1
ATOM 1154 C CA . PHE A 1 162 ? -1.289 10.490 -7.255 1.00 90.75 162 PHE A CA 1
ATOM 1155 C C . PHE A 1 162 ? -0.910 11.795 -7.961 1.00 90.75 162 PHE A C 1
ATOM 1157 O O . PHE A 1 162 ? -1.619 12.801 -7.930 1.00 90.75 162 PHE A O 1
ATOM 1164 N N . SER A 1 163 ? 0.237 11.745 -8.623 1.00 84.31 163 SER A N 1
ATOM 1165 C CA . SER A 1 163 ? 0.687 12.731 -9.593 1.00 84.31 163 SER A CA 1
ATOM 1166 C C . SER A 1 163 ? -0.177 12.683 -10.862 1.00 84.31 163 SER A C 1
ATOM 1168 O O . SER A 1 163 ? -1.159 11.950 -10.956 1.00 84.31 163 SER A O 1
ATOM 1170 N N . THR A 1 164 ? 0.210 13.440 -11.889 1.00 71.56 164 THR A N 1
ATOM 1171 C CA . THR A 1 164 ? -0.464 13.413 -13.198 1.00 71.56 164 THR A CA 1
ATOM 1172 C C . THR A 1 164 ? -0.457 12.034 -13.868 1.00 71.56 164 THR A C 1
ATOM 1174 O O . THR A 1 164 ? -1.292 11.786 -14.734 1.00 71.56 164 THR A O 1
ATOM 1177 N N . SER A 1 165 ? 0.459 11.142 -13.478 1.00 70.06 165 SER A N 1
ATOM 1178 C CA . SER A 1 165 ? 0.415 9.715 -13.800 1.00 70.06 165 SER A CA 1
ATOM 1179 C C . SER A 1 165 ? -0.271 8.951 -12.666 1.00 70.06 165 SER A C 1
ATOM 1181 O O . SER A 1 165 ? 0.229 8.933 -11.542 1.00 70.06 165 SER A O 1
ATOM 1183 N N . ASP A 1 166 ? -1.369 8.269 -12.973 1.00 75.56 166 ASP A N 1
ATOM 1184 C CA . ASP A 1 166 ? -2.246 7.468 -12.097 1.00 75.56 166 ASP A CA 1
ATOM 1185 C C . ASP A 1 166 ? -1.588 6.213 -11.478 1.00 75.56 166 ASP A C 1
ATOM 1187 O O . ASP A 1 166 ? -2.254 5.279 -11.033 1.00 75.56 166 ASP A O 1
ATOM 1191 N N . TYR A 1 167 ? -0.259 6.175 -11.450 1.00 84.38 167 TYR A N 1
ATOM 1192 C CA . TYR A 1 167 ? 0.562 5.095 -10.912 1.00 84.38 167 TYR A CA 1
ATOM 1193 C C . TYR A 1 167 ? 1.815 5.612 -10.184 1.00 84.38 167 TYR A C 1
ATOM 1195 O O . TYR A 1 167 ? 2.683 4.827 -9.826 1.00 84.38 167 TYR A O 1
ATOM 1203 N N . ILE A 1 168 ? 1.942 6.922 -9.956 1.00 91.38 168 ILE A N 1
ATOM 1204 C CA . ILE A 1 168 ? 3.005 7.506 -9.124 1.00 91.38 168 ILE A CA 1
ATOM 1205 C C . ILE A 1 168 ? 2.359 8.498 -8.172 1.00 91.38 168 ILE A C 1
ATOM 1207 O O . ILE A 1 168 ? 1.616 9.361 -8.626 1.00 91.38 168 ILE A O 1
ATOM 1211 N N . GLY A 1 169 ? 2.669 8.417 -6.885 1.00 94.25 169 GLY A N 1
ATOM 1212 C CA . GLY A 1 169 ? 2.165 9.319 -5.852 1.00 94.25 169 GLY A CA 1
ATOM 1213 C C . GLY A 1 169 ? 3.018 9.246 -4.591 1.00 94.25 169 GLY A C 1
ATOM 1214 O O . GLY A 1 169 ? 4.011 8.517 -4.554 1.00 94.25 169 GLY A O 1
ATOM 1215 N N . ARG A 1 170 ? 2.623 9.965 -3.540 1.00 95.69 170 ARG A N 1
ATOM 1216 C CA . ARG A 1 170 ? 3.295 9.928 -2.234 1.00 95.69 170 ARG A CA 1
ATOM 1217 C C . ARG A 1 170 ? 3.394 8.512 -1.659 1.00 95.69 170 ARG A C 1
ATOM 1219 O O . ARG A 1 170 ? 4.450 8.146 -1.163 1.00 95.69 170 ARG A O 1
ATOM 1226 N N . LEU A 1 171 ? 2.332 7.707 -1.772 1.00 97.00 171 LEU A N 1
ATOM 1227 C CA . LEU A 1 171 ? 2.293 6.312 -1.289 1.00 97.00 171 LEU A CA 1
ATOM 1228 C C . LEU A 1 171 ? 2.229 5.274 -2.423 1.00 97.00 171 LEU A C 1
ATOM 1230 O O . LEU A 1 171 ? 1.933 4.102 -2.181 1.00 97.00 171 LEU A O 1
ATOM 1234 N N . ALA A 1 172 ? 2.496 5.697 -3.660 1.00 96.56 172 ALA A N 1
ATOM 1235 C CA . ALA A 1 172 ? 2.533 4.842 -4.841 1.00 96.56 172 ALA A CA 1
ATOM 1236 C C . ALA A 1 172 ? 3.889 4.988 -5.545 1.00 96.56 172 ALA A C 1
ATOM 1238 O O . ALA A 1 172 ? 4.154 5.961 -6.250 1.00 96.56 172 ALA A O 1
ATOM 1239 N N . TYR A 1 173 ? 4.756 3.997 -5.355 1.00 96.06 173 TYR A N 1
ATOM 1240 C CA . TYR A 1 173 ? 6.135 4.000 -5.834 1.00 96.06 173 TYR A CA 1
ATOM 1241 C C . TYR A 1 173 ? 6.238 3.169 -7.106 1.00 96.06 173 TYR A C 1
ATOM 1243 O O . TYR A 1 173 ? 5.980 1.967 -7.078 1.00 96.06 173 TYR A O 1
ATOM 1251 N N . TYR A 1 174 ? 6.617 3.796 -8.216 1.00 94.88 174 TYR A N 1
ATOM 1252 C CA . TYR A 1 174 ? 6.853 3.107 -9.482 1.00 94.88 174 TYR A CA 1
ATOM 1253 C C . TYR A 1 174 ? 8.312 2.673 -9.622 1.00 94.88 174 TYR A C 1
ATOM 1255 O O . TYR A 1 174 ? 9.208 3.277 -9.024 1.00 94.88 174 TYR A O 1
ATOM 1263 N N . TYR A 1 175 ? 8.523 1.625 -10.421 1.00 94.88 175 TYR A N 1
ATOM 1264 C CA . TYR A 1 175 ? 9.791 0.921 -10.571 1.00 94.88 175 TYR A CA 1
ATOM 1265 C C . TYR A 1 175 ? 10.377 0.522 -9.211 1.00 94.88 175 TYR A C 1
ATOM 1267 O O . TYR A 1 175 ? 11.533 0.796 -8.893 1.00 94.88 175 TYR A O 1
ATOM 1275 N N . ALA A 1 176 ? 9.534 -0.091 -8.384 1.00 97.25 176 ALA A N 1
ATOM 1276 C CA . ALA A 1 176 ? 9.824 -0.366 -6.989 1.00 97.25 176 ALA A CA 1
ATOM 1277 C C . ALA A 1 176 ? 9.347 -1.757 -6.565 1.00 97.25 176 ALA A C 1
ATOM 1279 O O . ALA A 1 176 ? 8.394 -2.307 -7.115 1.00 97.25 176 ALA A O 1
ATOM 1280 N N . GLU A 1 177 ? 9.989 -2.296 -5.534 1.00 97.88 177 GLU A N 1
ATOM 1281 C CA . GLU A 1 177 ? 9.638 -3.571 -4.915 1.00 97.88 177 GLU A CA 1
ATOM 1282 C C . GLU A 1 177 ? 9.704 -3.449 -3.389 1.00 97.88 177 GLU A C 1
ATOM 1284 O O . GLU A 1 177 ? 10.650 -2.873 -2.845 1.00 97.88 177 GLU A O 1
ATOM 1289 N N . ALA A 1 178 ? 8.720 -4.007 -2.681 1.00 97.81 178 ALA A N 1
ATOM 1290 C CA . ALA A 1 178 ? 8.793 -4.108 -1.228 1.00 97.81 178 ALA A CA 1
ATOM 1291 C C . ALA A 1 178 ? 9.686 -5.301 -0.844 1.00 97.81 178 ALA A C 1
ATOM 1293 O O . ALA A 1 178 ? 9.445 -6.432 -1.267 1.00 97.81 178 ALA A O 1
ATOM 1294 N N . LYS A 1 179 ? 10.722 -5.059 -0.037 1.00 97.75 179 LYS A N 1
ATOM 1295 C CA . LYS A 1 179 ? 11.657 -6.077 0.461 1.00 97.75 179 LYS A CA 1
ATOM 1296 C C . LYS A 1 179 ? 11.385 -6.360 1.933 1.00 97.75 179 LYS A C 1
ATOM 1298 O O . LYS A 1 179 ? 11.331 -5.431 2.738 1.00 97.75 179 LYS A O 1
ATOM 1303 N N . GLY A 1 180 ? 11.248 -7.638 2.281 1.00 93.56 180 GLY A N 1
ATOM 1304 C CA . GLY A 1 180 ? 10.993 -8.085 3.650 1.00 93.56 180 GLY A CA 1
ATOM 1305 C C . GLY A 1 180 ? 9.649 -8.812 3.810 1.00 93.56 180 GLY A C 1
ATOM 1306 O O . GLY A 1 180 ? 9.234 -9.485 2.867 1.00 93.56 180 GLY A O 1
ATOM 1307 N N . PRO A 1 181 ? 8.999 -8.714 4.988 1.00 92.19 181 PRO A N 1
ATOM 1308 C CA . PRO A 1 181 ? 9.430 -7.942 6.151 1.00 92.19 181 PRO A CA 1
ATOM 1309 C C . PRO A 1 181 ? 10.759 -8.470 6.712 1.00 92.19 181 PRO A C 1
ATOM 1311 O O . PRO A 1 181 ? 10.993 -9.677 6.719 1.00 92.19 181 PRO A O 1
ATOM 1314 N N . GLY A 1 182 ? 11.654 -7.574 7.134 1.00 86.06 182 GLY A N 1
ATOM 1315 C CA . GLY A 1 182 ? 12.953 -7.940 7.707 1.00 86.06 182 GLY A CA 1
ATOM 1316 C C . GLY A 1 182 ? 12.851 -8.543 9.114 1.00 86.06 182 GLY A C 1
ATOM 1317 O O . GLY A 1 182 ? 11.765 -8.817 9.623 1.00 86.06 182 GLY A O 1
ATOM 1318 N N . ALA A 1 183 ? 13.990 -8.703 9.796 1.00 90.06 183 ALA A N 1
ATOM 1319 C CA . ALA A 1 183 ? 14.030 -9.187 11.185 1.00 90.06 183 ALA A CA 1
ATOM 1320 C C . ALA A 1 183 ? 13.297 -8.260 12.181 1.00 90.06 183 ALA A C 1
ATOM 1322 O O . ALA A 1 183 ? 12.867 -8.697 13.246 1.00 90.06 183 ALA A O 1
ATOM 1323 N N . ASP A 1 184 ? 13.130 -6.982 11.835 1.00 91.00 184 ASP A N 1
ATOM 1324 C CA . ASP A 1 184 ? 12.337 -6.004 12.584 1.00 91.00 184 ASP A CA 1
ATOM 1325 C C . ASP A 1 184 ? 10.825 -6.094 12.291 1.00 91.00 184 ASP A C 1
ATOM 1327 O O . ASP A 1 184 ? 10.020 -5.414 12.937 1.00 91.00 184 ASP A O 1
ATOM 1331 N N . GLY A 1 185 ? 10.432 -6.959 11.353 1.00 96.00 185 GLY A N 1
ATOM 1332 C CA . GLY A 1 185 ? 9.061 -7.163 10.915 1.00 96.00 185 GLY A CA 1
ATOM 1333 C C . GLY A 1 185 ? 8.533 -6.047 10.020 1.00 96.00 185 GLY A C 1
ATOM 1334 O O . GLY A 1 185 ? 7.316 -5.909 9.936 1.00 96.00 185 GLY A O 1
ATOM 1335 N N . ARG A 1 186 ? 9.396 -5.239 9.388 1.00 97.38 186 ARG A N 1
ATOM 1336 C CA . ARG A 1 186 ? 8.994 -4.129 8.506 1.00 97.38 186 ARG A CA 1
ATOM 1337 C C . ARG A 1 186 ? 9.433 -4.361 7.066 1.00 97.38 186 ARG A C 1
ATOM 1339 O O . ARG A 1 186 ? 10.513 -4.903 6.831 1.00 97.38 186 ARG A O 1
ATOM 1346 N N . TYR A 1 187 ? 8.617 -3.935 6.106 1.00 98.25 187 TYR A N 1
ATOM 1347 C CA . TYR A 1 187 ? 9.065 -3.806 4.722 1.00 98.25 187 TYR A CA 1
ATOM 1348 C C . TYR A 1 187 ? 9.885 -2.528 4.538 1.00 98.25 187 TYR A C 1
ATOM 1350 O O . TYR A 1 187 ? 9.608 -1.486 5.138 1.00 98.25 187 TYR A O 1
ATOM 1358 N N . VAL A 1 188 ? 10.853 -2.600 3.631 1.00 98.12 188 VAL A N 1
ATOM 1359 C CA . VAL A 1 188 ? 11.463 -1.429 2.989 1.00 98.12 188 VAL A CA 1
ATOM 1360 C C . VAL A 1 188 ? 11.057 -1.399 1.522 1.00 98.12 188 VAL A C 1
ATOM 1362 O O . VAL A 1 188 ? 10.727 -2.440 0.954 1.00 98.12 188 VAL A O 1
ATOM 1365 N N . ILE A 1 189 ? 11.089 -0.229 0.895 1.00 98.31 189 ILE A N 1
ATOM 1366 C CA . ILE A 1 189 ? 10.787 -0.088 -0.532 1.00 98.31 189 ILE A CA 1
ATOM 1367 C C . ILE A 1 189 ? 12.102 0.133 -1.268 1.00 98.31 189 ILE A C 1
ATOM 1369 O O . ILE A 1 189 ? 12.740 1.171 -1.112 1.00 98.31 189 ILE A O 1
ATOM 1373 N N . GLU A 1 190 ? 12.526 -0.847 -2.061 1.00 98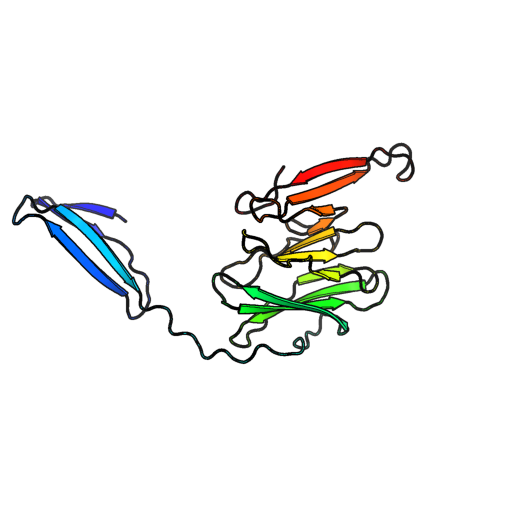.12 190 GLU A N 1
ATOM 1374 C CA . GLU A 1 190 ? 13.647 -0.677 -2.981 1.00 98.12 190 GLU A CA 1
ATOM 1375 C C . GLU A 1 190 ? 13.107 -0.054 -4.268 1.00 98.12 190 GLU A C 1
ATOM 1377 O O . GLU A 1 190 ? 12.418 -0.716 -5.044 1.00 98.12 190 GLU A O 1
ATOM 1382 N N . GLN A 1 191 ? 13.402 1.226 -4.488 1.00 96.44 191 GLN A N 1
ATOM 1383 C CA . GLN A 1 191 ? 13.008 1.938 -5.696 1.00 96.44 191 GLN A CA 1
ATOM 1384 C C . GLN A 1 191 ? 14.196 2.067 -6.643 1.00 96.44 191 GLN A C 1
ATOM 1386 O O . GLN A 1 191 ? 15.280 2.502 -6.253 1.00 96.44 191 GLN A O 1
ATOM 1391 N N . SER A 1 192 ? 13.972 1.701 -7.899 1.00 94.75 192 SER A N 1
ATOM 1392 C CA . SER A 1 192 ? 14.941 1.809 -8.979 1.00 94.75 192 SER A CA 1
ATOM 1393 C C . SER A 1 192 ? 14.672 3.049 -9.829 1.00 94.75 192 SER A C 1
ATOM 1395 O O . SER A 1 192 ? 13.532 3.478 -10.002 1.00 94.75 192 SER A O 1
ATOM 1397 N N . ASN A 1 193 ? 15.731 3.607 -10.400 1.00 90.38 193 ASN A N 1
ATOM 1398 C CA . ASN A 1 193 ? 15.674 4.655 -11.408 1.00 90.38 193 ASN A CA 1
ATOM 1399 C C . ASN A 1 193 ? 16.634 4.297 -12.545 1.00 90.38 193 ASN A C 1
ATOM 1401 O O . ASN A 1 193 ? 17.710 3.769 -12.288 1.00 90.38 193 ASN A O 1
ATOM 1405 N N . ASN A 1 194 ? 16.259 4.579 -13.790 1.00 86.12 194 ASN A N 1
ATOM 1406 C CA . ASN A 1 194 ? 17.132 4.401 -14.948 1.00 86.12 194 ASN A CA 1
ATOM 1407 C C . ASN A 1 194 ? 17.368 5.775 -15.574 1.00 86.12 194 ASN A C 1
ATOM 1409 O O . ASN A 1 194 ? 16.406 6.458 -15.922 1.00 86.12 194 ASN A O 1
ATOM 1413 N N . ASP A 1 195 ? 18.632 6.180 -15.697 1.00 85.12 195 ASP A N 1
ATOM 1414 C CA . ASP A 1 195 ? 18.998 7.474 -16.290 1.00 85.12 195 ASP A CA 1
ATOM 1415 C C . ASP A 1 195 ? 18.678 7.569 -17.796 1.00 85.12 195 ASP A C 1
ATOM 1417 O O . ASP A 1 195 ? 18.646 8.664 -18.356 1.00 85.12 195 ASP A O 1
ATOM 1421 N N . CYS A 1 196 ? 18.407 6.433 -18.447 1.00 83.88 196 CYS A N 1
ATOM 1422 C CA . CYS A 1 196 ? 18.153 6.290 -19.874 1.00 83.88 196 CYS A CA 1
ATOM 1423 C C . CYS A 1 196 ? 19.230 6.919 -20.776 1.00 83.88 196 CYS A C 1
ATOM 1425 O O . CYS A 1 196 ? 18.929 7.295 -21.912 1.00 83.88 196 CYS A O 1
ATOM 1427 N N . MET A 1 197 ? 20.483 6.999 -20.321 1.00 83.88 197 MET A N 1
ATOM 1428 C CA . MET A 1 197 ? 21.592 7.564 -21.093 1.00 83.88 197 MET A CA 1
ATOM 1429 C C . MET A 1 197 ? 22.547 6.462 -21.585 1.00 83.88 197 MET A C 1
ATOM 1431 O O . MET A 1 197 ? 23.139 5.774 -20.761 1.00 83.88 197 MET A O 1
ATOM 1435 N N . PRO A 1 198 ? 22.753 6.272 -22.909 1.00 83.62 198 PRO A N 1
ATOM 1436 C CA . PRO A 1 198 ? 22.183 7.012 -24.047 1.00 83.62 198 PRO A CA 1
ATOM 1437 C C . PRO A 1 198 ? 20.782 6.534 -24.472 1.00 83.62 198 PRO A C 1
ATOM 1439 O O . PRO A 1 198 ? 20.168 7.124 -25.357 1.00 83.62 198 PRO A O 1
ATOM 1442 N N . SER A 1 199 ? 20.289 5.434 -23.902 1.00 86.69 199 SER A N 1
ATOM 1443 C CA . SER A 1 199 ? 18.921 4.950 -24.109 1.00 86.69 199 SER A CA 1
ATOM 1444 C C . SER A 1 199 ? 18.423 4.239 -22.856 1.00 86.69 199 SER A C 1
ATOM 1446 O O . SER A 1 199 ? 19.225 3.760 -22.062 1.00 86.69 199 SER A O 1
ATOM 1448 N N . CYS A 1 200 ? 17.111 4.052 -22.702 1.00 80.25 200 CYS A N 1
ATOM 1449 C CA . CYS A 1 200 ? 16.582 3.269 -21.578 1.00 80.25 200 CYS A CA 1
ATOM 1450 C C . CYS A 1 200 ? 16.994 1.785 -21.586 1.00 80.25 200 CYS A C 1
ATOM 1452 O O . CYS A 1 200 ? 16.820 1.111 -20.576 1.00 80.25 200 CYS A O 1
ATOM 1454 N N . ALA A 1 201 ? 17.508 1.265 -22.706 1.00 82.31 201 ALA A N 1
ATOM 1455 C CA . ALA A 1 201 ? 18.059 -0.088 -22.780 1.00 82.31 201 ALA A CA 1
ATOM 1456 C C . ALA A 1 201 ? 19.535 -0.152 -22.346 1.00 82.31 201 ALA A C 1
ATOM 1458 O O . ALA A 1 201 ? 19.989 -1.205 -21.915 1.00 82.31 201 ALA A O 1
ATOM 1459 N N . GLY A 1 202 ? 20.272 0.959 -22.465 1.00 78.56 202 GLY A N 1
ATOM 1460 C CA . GLY A 1 202 ? 21.701 1.050 -22.140 1.00 78.56 202 GLY A CA 1
ATOM 1461 C C . GLY A 1 202 ? 22.039 1.962 -20.958 1.00 78.56 202 GLY A C 1
ATOM 1462 O O . GLY A 1 202 ? 23.219 2.169 -20.702 1.00 78.56 202 GLY A O 1
ATOM 1463 N N . GLY A 1 203 ? 21.032 2.531 -20.294 1.00 82.62 203 GLY A N 1
ATOM 1464 C CA . GLY A 1 203 ? 21.196 3.441 -19.163 1.00 82.62 203 GLY A CA 1
ATOM 1465 C C . GLY A 1 203 ? 21.587 2.739 -17.867 1.00 82.62 203 GLY A C 1
ATOM 1466 O O . GLY A 1 203 ? 21.439 1.521 -17.719 1.00 82.62 203 GLY A O 1
ATOM 1467 N N . THR A 1 204 ? 22.078 3.521 -16.912 1.00 89.19 204 THR A N 1
ATOM 1468 C CA . THR A 1 204 ? 22.482 3.028 -15.596 1.00 89.19 204 THR A CA 1
ATOM 1469 C C . THR A 1 204 ? 21.270 2.948 -14.681 1.00 89.19 204 THR A C 1
ATOM 1471 O O . THR A 1 204 ? 20.545 3.928 -14.493 1.00 89.19 204 THR A O 1
ATOM 1474 N N . ILE A 1 205 ? 21.066 1.778 -14.073 1.00 88.88 205 ILE A N 1
ATOM 1475 C CA . ILE A 1 205 ? 20.045 1.596 -13.042 1.00 88.88 205 ILE A CA 1
ATOM 1476 C C . ILE A 1 205 ? 20.659 1.926 -11.683 1.00 88.88 205 ILE A C 1
ATOM 1478 O O . ILE A 1 205 ? 21.581 1.246 -11.230 1.00 88.88 205 ILE A O 1
ATOM 1482 N N . THR A 1 206 ? 20.121 2.940 -11.015 1.00 92.25 206 THR A N 1
ATOM 1483 C CA . THR A 1 206 ? 20.405 3.239 -9.610 1.00 92.25 206 THR A CA 1
ATOM 1484 C C . THR A 1 206 ? 19.263 2.751 -8.730 1.00 92.25 206 THR A C 1
ATOM 1486 O O . THR A 1 206 ? 18.121 2.630 -9.175 1.00 92.25 206 THR A O 1
ATOM 1489 N N . LYS A 1 207 ? 19.574 2.432 -7.472 1.00 95.12 207 LYS A N 1
ATOM 1490 C CA . LYS A 1 207 ? 18.604 1.959 -6.483 1.00 95.12 207 LYS A CA 1
ATOM 1491 C C . LYS A 1 207 ? 18.714 2.786 -5.216 1.00 95.12 207 LYS A C 1
ATOM 1493 O O . LYS A 1 207 ? 19.821 3.093 -4.784 1.00 95.12 207 LYS A O 1
ATOM 1498 N N . ARG A 1 208 ? 17.571 3.072 -4.604 1.00 96.12 208 ARG A N 1
ATOM 1499 C CA . ARG A 1 208 ? 17.463 3.652 -3.264 1.00 96.12 208 ARG A CA 1
ATOM 1500 C C . ARG A 1 208 ? 16.543 2.803 -2.406 1.00 96.12 208 ARG A C 1
ATOM 1502 O O . ARG A 1 208 ? 15.603 2.193 -2.913 1.00 96.12 208 ARG A O 1
ATOM 1509 N N . THR A 1 209 ? 16.829 2.752 -1.113 1.00 97.62 209 THR A N 1
ATOM 1510 C CA . THR A 1 209 ? 16.014 2.014 -0.144 1.00 97.62 209 THR A CA 1
ATOM 1511 C C . THR A 1 209 ? 15.266 3.010 0.715 1.00 97.62 209 THR A C 1
ATOM 1513 O O . THR A 1 209 ? 15.893 3.755 1.453 1.00 97.62 209 THR A O 1
ATOM 1516 N N . LEU A 1 210 ? 13.941 2.992 0.643 1.00 98.00 210 LEU A N 1
ATOM 1517 C CA . LEU A 1 210 ? 13.079 3.853 1.435 1.00 98.00 210 LEU A CA 1
ATOM 1518 C C . LEU A 1 210 ? 12.562 3.089 2.659 1.00 98.00 210 LEU A C 1
ATOM 1520 O O . LEU A 1 210 ? 12.126 1.936 2.558 1.00 98.00 210 LEU A O 1
ATOM 1524 N N . LYS A 1 211 ? 12.591 3.736 3.819 1.00 97.38 211 LYS A N 1
ATOM 1525 C CA . LYS A 1 211 ? 12.207 3.195 5.122 1.00 97.38 211 LYS A CA 1
ATOM 1526 C C . LYS A 1 211 ? 11.108 4.044 5.739 1.00 97.38 211 LYS A C 1
ATOM 1528 O O . LYS A 1 211 ? 11.110 5.267 5.634 1.00 97.38 211 LYS A O 1
ATOM 1533 N N . TRP A 1 212 ? 10.193 3.379 6.433 1.00 97.44 212 TRP A N 1
ATOM 1534 C CA . TRP A 1 212 ? 9.108 4.045 7.138 1.00 97.44 212 TRP A CA 1
ATOM 1535 C C . TRP A 1 212 ? 9.624 4.858 8.332 1.0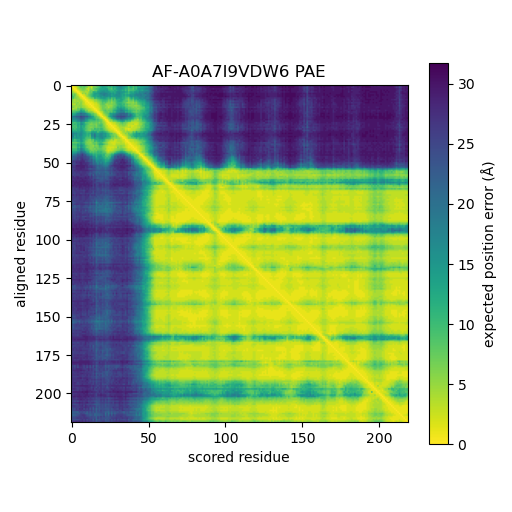0 97.44 212 TRP A C 1
ATOM 1537 O O . TRP A 1 212 ? 10.230 4.296 9.247 1.00 97.44 212 TRP A O 1
ATOM 1547 N N . ASN A 1 213 ? 9.330 6.158 8.361 1.00 95.12 213 ASN A N 1
ATOM 1548 C CA . ASN A 1 213 ? 9.681 7.048 9.477 1.00 95.12 213 ASN A CA 1
ATOM 1549 C C . ASN A 1 213 ? 8.526 7.300 10.468 1.00 95.12 213 ASN A C 1
ATOM 1551 O O . ASN A 1 213 ? 8.683 8.079 11.405 1.00 95.12 213 ASN A O 1
ATOM 1555 N N . GLY A 1 214 ? 7.371 6.656 10.267 1.00 93.38 214 GLY A N 1
ATOM 1556 C CA . GLY A 1 214 ? 6.142 6.907 11.029 1.00 93.38 214 GLY A CA 1
ATOM 1557 C C . GLY A 1 214 ? 5.052 7.631 10.236 1.00 93.38 214 GLY A C 1
ATOM 1558 O O . GLY A 1 214 ? 3.897 7.587 10.647 1.00 93.38 214 GLY A O 1
ATOM 1559 N N . HIS A 1 215 ? 5.403 8.253 9.108 1.00 90.94 215 HIS A N 1
ATOM 1560 C CA . HIS A 1 215 ? 4.473 8.988 8.246 1.00 90.94 215 HIS A CA 1
ATOM 1561 C C . HIS A 1 215 ? 4.709 8.749 6.746 1.00 90.94 215 HIS A C 1
ATOM 1563 O O . HIS A 1 215 ? 3.756 8.746 5.963 1.00 90.94 215 HIS A O 1
ATOM 1569 N N . ASP A 1 216 ? 5.965 8.564 6.338 1.00 94.69 216 ASP A N 1
ATOM 1570 C CA . ASP A 1 216 ? 6.341 8.363 4.940 1.00 94.69 216 ASP A CA 1
ATOM 1571 C C . ASP A 1 216 ? 7.511 7.381 4.781 1.00 94.69 216 ASP A C 1
ATOM 1573 O O . ASP A 1 216 ? 8.207 7.062 5.755 1.00 94.69 216 ASP A O 1
ATOM 1577 N N . TYR A 1 217 ? 7.732 6.914 3.549 1.00 96.31 217 TYR A N 1
ATOM 1578 C CA . TYR A 1 217 ? 8.931 6.162 3.180 1.00 96.31 217 TYR A CA 1
ATOM 1579 C C . TYR A 1 217 ? 9.995 7.112 2.639 1.00 96.31 217 TYR A C 1
ATOM 1581 O O . TYR A 1 217 ? 9.867 7.676 1.554 1.00 96.31 217 TYR A O 1
ATOM 1589 N N . VAL A 1 218 ? 11.073 7.251 3.404 1.00 96.19 218 VAL A N 1
ATOM 1590 C CA . VAL A 1 218 ? 12.202 8.147 3.121 1.00 96.19 218 VAL A CA 1
ATOM 1591 C C . VAL A 1 218 ? 13.511 7.364 3.099 1.00 96.19 218 VAL A C 1
ATOM 1593 O O . VAL A 1 218 ? 13.584 6.287 3.686 1.00 96.19 218 VAL A O 1
ATOM 1596 N N . GLU A 1 219 ? 14.524 7.871 2.402 1.00 91.75 219 GLU A N 1
ATOM 1597 C CA . GLU A 1 219 ? 15.848 7.229 2.299 1.00 91.75 219 GLU A CA 1
ATOM 1598 C C . GLU A 1 219 ? 16.620 7.203 3.632 1.00 91.75 219 GLU A C 1
ATOM 1600 O O . GLU A 1 219 ? 16.573 8.220 4.364 1.00 91.75 219 GLU A O 1
#

Foldseek 3Di:
DDWDADPVLDIDDDDDLDDDPAWDKDWDWDDDDNDIDTPDIDTDDDDPDPDPQDPADPAFDDDPPAARAWLDWDWAQAPQQGIKIWTWGDNQAAQGKIWIWIAGSVRDTDDIQIAQAGGSFWYADVVQAWPLSKGWIWGDNHDAIKIAIFPHDNRGGDHQQDDVHRQDGQRRATNWDWDDVDPVRDTKIWHWDFPQVVHSVPTDIDIDIFDDPSPGTHD

Organism: NCBI:txid589161

Secondary structure (DSSP, 8-state):
-EEEE-TTS-EEEE----SSTT-EEEEEEESSGGG-EEEEEEEEPPPP-----PPPPSS----TTS-SEEEEEEEEEETTTEEEEEEEEE-SSTTEEEEEEEEETTSPBPPPEEEEESTT-EEEEEEEE-TTS-EEEEE-SSSS-EEEEE-EETTEE----B-SSTT-BTTEEESEEEE---TTS--EEEEEEE--SS-TTTSPEEEEEEEE-SSSEE-

Nearest PDB structures (foldseek):
  6c7o-assembly2_B  TM=4.042E-01  e=7.392E-01  Synechocystis sp. PCC 6803 substr. Kazusa
  5kjd-assembly5_E  TM=3.769E-01  e=6.007E-01  Synechocystis sp. PCC 6803 substr. Kazusa
  6c7p-assembly1_B  TM=3.510E-01  e=6.007E-01  Synechocystis sp. PCC 6803 substr. Kazusa
  6c7k-assembly2_B  TM=2.830E-01  e=1.695E+00  Synechocystis sp. PCC 6803 substr. Kazusa
  8f5o-assembly1_B  TM=2.309E-01  e=1.009E+00  Leishmania tarentolae

Solvent-accessible surface area (backbone atoms only — not comparable to full-atom values): 12597 Å² total; per-residue (Å²): 119,50,80,47,79,43,98,83,76,51,75,48,76,50,70,86,77,68,94,57,102,52,57,45,73,51,76,42,69,49,69,71,76,97,68,50,41,78,79,46,78,45,78,44,64,64,74,77,75,78,69,76,69,43,79,66,72,96,61,80,79,93,52,98,89,49,45,85,44,73,57,33,75,48,78,43,73,37,94,73,65,40,53,28,42,38,35,27,22,19,61,59,40,72,77,31,54,22,25,41,42,36,33,30,27,78,68,50,74,44,85,67,48,72,35,41,16,21,26,65,40,39,36,64,44,81,69,40,54,40,72,84,54,36,32,39,32,39,33,21,54,72,87,49,44,18,33,37,49,45,39,75,44,88,85,47,61,53,80,38,59,62,50,100,50,57,55,35,30,82,35,22,41,53,41,20,45,75,47,63,56,45,99,84,35,39,56,32,37,43,34,47,47,66,74,31,54,94,33,79,89,64,28,58,75,47,76,48,60,24,38,73,76,87,86,51,72,42,115

Mean predicted aligned error: 12.49 Å

Radius of gyrat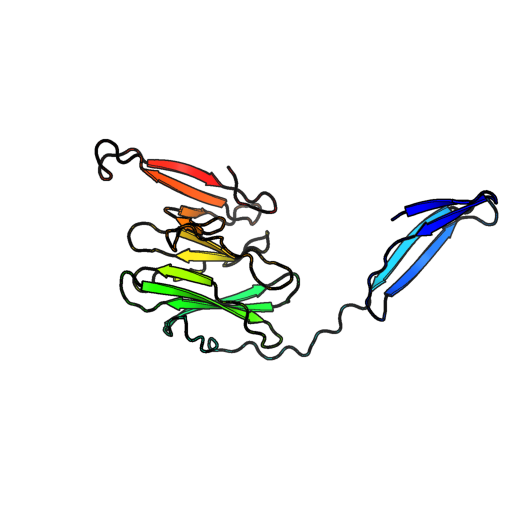ion: 24.11 Å; Cα contacts (8 Å, |Δi|>4): 482; chains: 1; bounding box: 44×44×78 Å